Protein AF-A0A8F2AYY7-F1 (afdb_monomer)

Radius of gyration: 16.41 Å; Cα contacts (8 Å, |Δi|>4): 230; chains: 1; bounding box: 41×32×44 Å

Mean predicted aligned error: 7.62 Å

Nearest PDB structures (foldseek):
  8jgr-assembly1_A  TM=2.189E-01  e=5.323E+00  Deinococcus radiodurans R1 = ATCC 13939 = DSM 20539

Sequence (179 aa):
MVDSDFRFFPTIRDDAFGYILHPIDLAMNKVMAAAGRKEPRDVVDLITINDRILPIGAVILAAVEKSTGFTPEGLIHEILRVASYTESDFRRLASVPPVDAKEIMARLRQVLDEAYAFVVRIPTDKIGLLFIKDGTVVQPDPDHFEDYQTHAGQRRGQWPSSPEIAAAMLEKYTSHKPH

Solvent-accessible surface area (backbone atoms only — not comparable to full-atom values): 10363 Å² total; per-residue (Å²): 133,82,85,66,57,64,24,47,48,42,69,40,79,36,97,90,71,55,64,41,71,33,70,67,56,46,48,28,53,46,54,53,43,30,45,73,46,81,53,67,65,40,59,56,48,51,52,51,31,35,77,73,69,47,43,52,30,42,41,41,32,28,38,34,63,80,36,100,84,44,52,52,65,52,44,51,52,37,27,59,69,40,65,75,80,52,62,76,56,35,67,71,51,96,48,88,73,71,62,54,48,69,60,53,55,52,50,49,50,52,52,50,51,54,18,45,67,49,52,81,60,54,57,78,94,56,60,26,35,43,32,29,49,95,70,38,74,48,65,74,56,79,92,50,62,88,73,40,50,77,45,66,62,34,80,57,22,54,75,97,64,67,76,69,41,54,53,58,56,49,49,63,66,61,75,63,65,80,129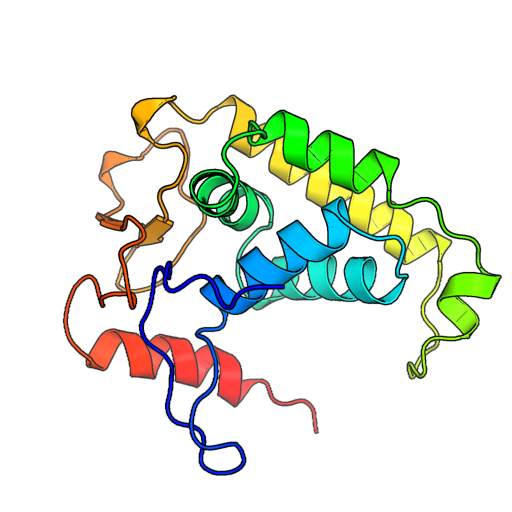

Structure (mmCIF, N/CA/C/O backbone):
data_AF-A0A8F2AYY7-F1
#
_entry.id   AF-A0A8F2AYY7-F1
#
loop_
_atom_site.group_PDB
_atom_site.id
_atom_site.type_symbol
_atom_site.label_atom_id
_atom_site.label_alt_id
_atom_site.label_comp_id
_atom_site.label_asym_id
_atom_site.label_entity_id
_atom_site.label_seq_id
_atom_site.pdbx_PDB_ins_code
_atom_site.Cartn_x
_atom_site.Cartn_y
_atom_site.Cartn_z
_atom_site.occupancy
_atom_site.B_iso_or_equiv
_atom_site.auth_seq_id
_atom_site.auth_comp_id
_atom_site.auth_asym_id
_atom_site.auth_atom_id
_atom_site.pdbx_PDB_model_num
ATOM 1 N N . MET A 1 1 ? -6.922 18.483 -5.194 1.00 40.31 1 MET A N 1
ATOM 2 C CA . MET A 1 1 ? -5.996 17.400 -5.580 1.00 40.31 1 MET A CA 1
ATOM 3 C C . MET A 1 1 ? -6.076 17.308 -7.092 1.00 40.31 1 MET A C 1
ATOM 5 O O . MET A 1 1 ? -7.160 17.051 -7.594 1.00 40.31 1 MET A O 1
ATOM 9 N N . VAL A 1 2 ? -5.017 17.692 -7.804 1.00 33.09 2 VAL A N 1
ATOM 10 C CA . VAL A 1 2 ? -4.971 17.605 -9.273 1.00 33.09 2 VAL A CA 1
ATOM 11 C C . VAL A 1 2 ? -4.998 16.118 -9.635 1.00 33.09 2 VAL A C 1
ATOM 13 O O . VAL A 1 2 ? -4.230 15.360 -9.040 1.00 33.09 2 VAL A O 1
ATOM 16 N N . ASP A 1 3 ? -5.901 15.695 -10.528 1.00 47.12 3 ASP A N 1
ATOM 17 C CA . ASP A 1 3 ? -5.858 14.346 -11.110 1.00 47.12 3 ASP A CA 1
ATOM 18 C C . ASP A 1 3 ? -4.511 14.228 -11.821 1.00 47.12 3 ASP A C 1
ATOM 20 O O . ASP A 1 3 ? -4.253 14.893 -12.824 1.00 47.12 3 ASP A O 1
ATOM 24 N N . SER A 1 4 ? -3.584 13.503 -11.201 1.00 56.47 4 SER A N 1
ATOM 25 C CA . SER A 1 4 ? -2.289 13.259 -11.808 1.00 56.47 4 SER A CA 1
ATOM 26 C C . SER A 1 4 ? -2.533 12.308 -12.971 1.00 56.47 4 SER A C 1
ATOM 28 O O . SER A 1 4 ? -2.902 11.155 -12.755 1.00 56.47 4 SER A O 1
ATOM 30 N N . ASP A 1 5 ? -2.296 12.788 -14.193 1.00 63.44 5 ASP A N 1
ATOM 31 C CA . ASP A 1 5 ? -2.343 11.999 -15.431 1.00 63.44 5 ASP A CA 1
ATOM 32 C C . ASP A 1 5 ? -1.367 10.802 -15.418 1.00 63.44 5 ASP A C 1
ATOM 34 O O . ASP A 1 5 ? -1.323 10.041 -16.379 1.00 63.44 5 ASP A O 1
ATOM 38 N N . PHE A 1 6 ? -0.557 10.623 -14.371 1.00 65.44 6 PHE A N 1
ATOM 39 C CA . PHE A 1 6 ? 0.362 9.502 -14.196 1.00 65.44 6 PHE A CA 1
ATOM 40 C C . PHE A 1 6 ? -0.352 8.239 -13.692 1.00 65.44 6 PHE A C 1
ATOM 42 O O . PHE A 1 6 ? -0.963 8.259 -12.616 1.00 65.44 6 PHE A O 1
ATOM 49 N N . ARG A 1 7 ? -0.268 7.145 -14.462 1.00 78.75 7 ARG A N 1
ATOM 50 C CA . ARG A 1 7 ? -0.900 5.847 -14.165 1.00 78.75 7 ARG A CA 1
ATOM 51 C C . ARG A 1 7 ? -0.020 4.704 -14.667 1.00 78.75 7 ARG A C 1
ATOM 53 O O . ARG A 1 7 ? 0.710 4.873 -15.642 1.00 78.75 7 ARG A O 1
ATOM 60 N N . PHE A 1 8 ? -0.123 3.534 -14.052 1.00 77.19 8 PHE A N 1
ATOM 61 C CA . PHE A 1 8 ? 0.474 2.317 -14.603 1.00 77.19 8 PHE A CA 1
ATOM 62 C C . PHE A 1 8 ? -0.437 1.714 -15.665 1.00 77.19 8 PHE A C 1
ATOM 64 O O . PHE A 1 8 ? 0.043 1.332 -16.728 1.00 77.19 8 PHE A O 1
ATOM 71 N N . PHE A 1 9 ? -1.752 1.718 -15.444 1.00 80.94 9 PHE A N 1
ATOM 72 C CA . PHE A 1 9 ? -2.719 1.159 -16.383 1.00 80.94 9 PHE A CA 1
ATOM 73 C C . PHE A 1 9 ? -3.733 2.218 -16.845 1.00 80.94 9 PHE A C 1
ATOM 75 O O . PHE A 1 9 ? -4.009 3.188 -16.130 1.00 80.94 9 PHE A O 1
ATOM 82 N N . PRO A 1 10 ? -4.303 2.074 -18.054 1.00 78.19 10 PRO A N 1
ATOM 83 C CA . PRO A 1 10 ? -5.409 2.924 -18.478 1.00 78.19 10 PRO A CA 1
ATOM 84 C C . PRO A 1 10 ? -6.658 2.666 -17.620 1.00 78.19 10 PRO A C 1
ATOM 86 O O . PRO A 1 10 ? -6.791 1.638 -16.955 1.00 78.19 10 PRO A O 1
ATOM 89 N N . THR A 1 11 ? -7.608 3.602 -17.646 1.00 77.44 11 THR A N 1
ATOM 90 C CA . THR A 1 11 ? -8.899 3.425 -16.964 1.00 77.44 11 THR A CA 1
ATOM 91 C C . THR A 1 11 ? -9.702 2.287 -17.570 1.00 77.44 11 THR A C 1
ATOM 93 O O . THR A 1 11 ? -9.731 2.107 -18.788 1.00 77.44 11 THR A O 1
ATOM 96 N N . ILE A 1 12 ? -10.413 1.570 -16.713 1.00 78.12 12 ILE A N 1
ATOM 97 C CA . ILE A 1 12 ? -11.252 0.437 -17.074 1.00 78.12 12 ILE A CA 1
ATOM 98 C C . ILE A 1 12 ? -12.675 0.939 -17.283 1.00 78.12 12 ILE A C 1
ATOM 100 O O . ILE A 1 12 ? -13.151 1.774 -16.518 1.00 78.12 12 ILE A O 1
ATOM 104 N N . ARG A 1 13 ? -13.356 0.450 -18.319 1.00 73.38 13 ARG A N 1
ATOM 105 C CA . ARG A 1 13 ? -14.770 0.765 -18.528 1.00 73.38 13 ARG A CA 1
ATOM 106 C C . ARG A 1 13 ? -15.621 0.030 -17.491 1.00 73.38 13 ARG A C 1
ATOM 108 O O . ARG A 1 13 ? -15.427 -1.162 -17.282 1.00 73.38 13 ARG A O 1
ATOM 115 N N . ASP A 1 14 ? -16.557 0.739 -16.883 1.00 76.75 14 ASP A N 1
ATOM 116 C CA . ASP A 1 14 ? -17.524 0.206 -15.928 1.00 76.75 14 ASP A CA 1
ATOM 117 C C . ASP A 1 14 ? -18.937 0.590 -16.374 1.00 76.75 14 ASP A C 1
ATOM 119 O O . ASP A 1 14 ? -19.190 1.736 -16.750 1.00 76.75 14 ASP A O 1
ATOM 123 N N . ASP A 1 15 ? -19.861 -0.366 -16.352 1.00 69.31 15 ASP A N 1
ATOM 124 C CA . ASP A 1 15 ? -21.208 -0.163 -16.890 1.00 69.31 15 ASP A CA 1
ATOM 125 C C . ASP A 1 15 ? -22.064 0.786 -16.035 1.00 69.31 15 ASP A C 1
ATOM 127 O O . ASP A 1 15 ? -22.997 1.401 -16.552 1.00 69.31 15 ASP A O 1
ATOM 131 N N . ALA A 1 16 ? -21.746 0.947 -14.746 1.00 72.38 16 ALA A N 1
ATOM 132 C CA . ALA A 1 16 ? -22.470 1.825 -13.830 1.00 72.38 16 ALA A CA 1
ATOM 133 C C . ALA A 1 16 ? -21.822 3.214 -13.705 1.00 72.38 16 ALA A C 1
ATOM 135 O O . ALA A 1 16 ? -22.525 4.217 -13.570 1.00 72.38 16 ALA A O 1
ATOM 136 N N . PHE A 1 17 ? -20.492 3.285 -13.758 1.00 67.50 17 PHE A N 1
ATOM 137 C CA . PHE A 1 17 ? -19.716 4.499 -13.478 1.00 67.50 17 PHE A CA 1
ATOM 138 C C . PHE A 1 17 ? -18.957 5.050 -14.696 1.00 67.50 17 PHE A C 1
ATOM 140 O O . PHE A 1 17 ? -18.258 6.060 -14.592 1.00 67.50 17 PHE A O 1
ATOM 147 N N . GLY A 1 18 ? -19.093 4.426 -15.867 1.00 80.25 18 GLY A N 1
ATOM 148 C CA . GLY A 1 18 ? -18.440 4.839 -17.106 1.00 80.25 18 GLY A CA 1
ATOM 149 C C . GLY A 1 18 ? -16.989 4.373 -17.174 1.00 80.25 18 GLY A C 1
ATOM 150 O O . GLY A 1 18 ? -16.692 3.402 -17.863 1.00 80.25 18 GLY A O 1
ATOM 151 N N . TYR A 1 19 ? -16.079 5.052 -16.474 1.00 76.69 19 TYR A N 1
ATOM 152 C CA . TYR A 1 19 ? -14.664 4.673 -16.403 1.00 76.69 19 TYR A CA 1
ATOM 153 C C . TYR A 1 19 ? -14.142 4.760 -14.970 1.00 76.69 19 TYR A C 1
ATOM 155 O O . TYR A 1 19 ? -14.275 5.792 -14.314 1.00 76.69 19 TYR A O 1
ATOM 163 N N . ILE A 1 20 ? -13.495 3.692 -14.508 1.00 80.62 20 ILE A N 1
ATOM 164 C CA . ILE A 1 20 ? -12.870 3.589 -13.189 1.00 80.62 20 ILE A CA 1
ATOM 165 C C . ILE A 1 20 ? -11.353 3.430 -13.314 1.00 80.62 20 ILE A C 1
ATOM 167 O O . ILE A 1 20 ? -10.827 3.017 -14.349 1.00 80.62 20 ILE A O 1
ATOM 171 N N . LEU A 1 21 ? -10.624 3.768 -12.252 1.00 82.00 21 LEU A N 1
ATOM 172 C CA . LEU A 1 21 ? -9.190 3.492 -12.179 1.00 82.00 21 LEU A CA 1
ATOM 173 C C . LEU A 1 21 ? -8.937 1.988 -12.092 1.00 82.00 21 LEU A C 1
ATOM 175 O O . LEU A 1 21 ? -9.709 1.255 -11.474 1.00 82.00 21 LEU A O 1
ATOM 179 N N . HIS A 1 22 ? -7.819 1.547 -12.666 1.00 85.88 22 HIS A N 1
ATOM 180 C CA . HIS A 1 22 ? -7.357 0.180 -12.476 1.00 85.88 22 HIS A CA 1
ATOM 181 C C . HIS A 1 22 ? -7.127 -0.100 -10.976 1.00 85.88 22 HIS A C 1
ATOM 183 O O . HIS A 1 22 ? -6.630 0.788 -10.275 1.00 85.88 22 HIS A O 1
ATOM 189 N N . PRO A 1 23 ? -7.447 -1.303 -10.455 1.00 87.81 23 PRO A N 1
ATOM 190 C CA . PRO A 1 23 ? -7.323 -1.614 -9.027 1.00 87.81 23 PRO A CA 1
ATOM 191 C C . PRO A 1 23 ? -5.940 -1.323 -8.436 1.00 87.81 23 PRO A C 1
ATOM 193 O O . PRO A 1 23 ? -5.842 -0.846 -7.310 1.00 87.81 23 PRO A O 1
ATOM 196 N N . ILE A 1 24 ? -4.875 -1.543 -9.212 1.00 89.50 24 ILE A N 1
ATOM 197 C CA . ILE A 1 24 ? -3.495 -1.236 -8.803 1.00 89.50 24 ILE A CA 1
ATOM 198 C C . ILE A 1 24 ? -3.278 0.279 -8.662 1.00 89.50 24 ILE A C 1
ATOM 200 O O . ILE A 1 24 ? -2.768 0.735 -7.641 1.00 89.50 24 ILE A O 1
ATOM 204 N N . ASP A 1 25 ? -3.735 1.083 -9.627 1.00 88.44 25 ASP A N 1
ATOM 205 C CA . ASP A 1 25 ? -3.675 2.550 -9.545 1.00 88.44 25 ASP A CA 1
ATOM 206 C C . ASP A 1 25 ? -4.531 3.100 -8.393 1.00 88.44 25 ASP A C 1
ATOM 208 O O . ASP A 1 25 ? -4.138 4.047 -7.703 1.00 88.44 25 ASP A O 1
ATOM 212 N N . LEU A 1 26 ? -5.682 2.474 -8.129 1.00 90.25 26 LEU A N 1
ATOM 213 C CA . LEU A 1 26 ? -6.502 2.783 -6.961 1.00 90.25 26 LEU A CA 1
ATOM 214 C C . LEU A 1 26 ? -5.766 2.443 -5.656 1.00 90.25 26 LEU A C 1
ATOM 216 O O . LEU A 1 26 ? -5.764 3.267 -4.742 1.00 90.25 26 LEU A O 1
ATOM 220 N N . ALA A 1 27 ? -5.114 1.282 -5.576 1.00 94.00 27 ALA A N 1
ATOM 221 C CA . ALA A 1 27 ? -4.335 0.865 -4.413 1.00 94.00 27 ALA A CA 1
ATOM 222 C C . ALA A 1 27 ? -3.197 1.850 -4.105 1.00 94.00 27 ALA A C 1
ATOM 224 O O . ALA A 1 27 ? -3.039 2.267 -2.957 1.00 94.00 27 ALA A O 1
ATOM 225 N N . MET A 1 28 ? -2.478 2.319 -5.127 1.00 92.06 28 MET A N 1
ATOM 226 C CA . MET A 1 28 ? -1.452 3.356 -4.964 1.00 92.06 28 MET A CA 1
ATOM 227 C C . MET A 1 28 ? -2.039 4.667 -4.425 1.00 92.06 28 MET A C 1
ATOM 229 O O . MET A 1 28 ? -1.491 5.260 -3.497 1.00 92.06 28 MET A O 1
ATOM 233 N N . ASN A 1 29 ? -3.195 5.108 -4.935 1.00 91.50 29 ASN A N 1
ATOM 234 C CA . ASN A 1 29 ? -3.872 6.292 -4.397 1.00 91.50 29 ASN A CA 1
ATOM 235 C C . ASN A 1 29 ? -4.281 6.115 -2.924 1.00 91.50 29 ASN A C 1
ATOM 237 O O . ASN A 1 29 ? -4.232 7.080 -2.161 1.00 91.50 29 ASN A O 1
ATOM 241 N N . LYS A 1 30 ? -4.673 4.904 -2.513 1.00 94.44 30 LYS A N 1
ATOM 242 C CA . LYS A 1 30 ? -5.031 4.589 -1.122 1.00 94.44 30 LYS A CA 1
ATOM 243 C C . LYS A 1 30 ? -3.819 4.580 -0.195 1.00 94.44 30 LYS A C 1
ATOM 245 O O . LYS A 1 30 ? -3.905 5.159 0.882 1.00 94.44 30 LYS A O 1
ATOM 250 N N . VAL A 1 31 ? -2.686 4.034 -0.638 1.00 95.31 31 VAL A N 1
ATOM 251 C CA . VAL A 1 31 ? -1.400 4.138 0.077 1.00 95.31 31 VAL A CA 1
ATOM 252 C C . VAL A 1 31 ? -1.019 5.603 0.300 1.00 95.31 31 VAL A C 1
ATOM 254 O O . VAL A 1 31 ? -0.733 6.005 1.427 1.00 95.31 31 VAL A O 1
ATOM 257 N N . MET A 1 32 ? -1.109 6.435 -0.741 1.00 93.06 32 MET A N 1
ATOM 258 C CA . MET A 1 32 ? -0.810 7.866 -0.618 1.00 93.06 32 MET A CA 1
ATOM 259 C C . MET A 1 32 ? -1.806 8.608 0.283 1.00 93.06 32 MET A C 1
ATOM 261 O O . MET A 1 32 ? -1.420 9.530 0.999 1.00 93.06 32 MET A O 1
ATOM 265 N N . ALA A 1 33 ? -3.083 8.217 0.278 1.00 94.06 33 ALA A N 1
ATOM 266 C CA . ALA A 1 33 ? -4.072 8.772 1.195 1.00 94.06 33 ALA A CA 1
ATOM 267 C C . ALA A 1 33 ? -3.749 8.409 2.653 1.00 94.06 33 ALA A C 1
ATOM 269 O O . ALA A 1 33 ? -3.726 9.303 3.495 1.00 94.06 33 ALA A O 1
ATOM 270 N N . ALA A 1 34 ? -3.417 7.147 2.934 1.00 95.62 34 ALA A N 1
ATOM 271 C CA . ALA A 1 34 ? -3.072 6.686 4.279 1.00 95.62 34 ALA A CA 1
ATOM 272 C C . ALA A 1 34 ? -1.847 7.410 4.868 1.00 95.62 34 ALA A C 1
ATOM 274 O O . ALA A 1 34 ? -1.792 7.645 6.073 1.00 95.62 34 ALA A O 1
ATOM 275 N N . ALA A 1 35 ? -0.888 7.803 4.025 1.00 94.56 35 ALA A N 1
ATOM 276 C CA . ALA A 1 35 ? 0.255 8.621 4.430 1.00 94.56 35 ALA A CA 1
ATOM 277 C C . ALA A 1 35 ? -0.083 10.118 4.572 1.00 94.56 35 ALA A C 1
ATOM 279 O O . ALA A 1 35 ? 0.577 10.842 5.306 1.00 94.56 35 ALA A O 1
ATOM 280 N N . GLY A 1 36 ? -1.093 10.613 3.852 1.00 92.00 36 GLY A N 1
ATOM 281 C CA . GLY A 1 36 ? -1.402 12.043 3.768 1.00 92.00 36 GLY A CA 1
ATOM 282 C C . GLY A 1 36 ? -2.497 12.535 4.716 1.00 92.00 36 GLY A C 1
ATOM 283 O O . GLY A 1 36 ? -2.650 13.746 4.891 1.00 92.00 36 GLY A O 1
ATOM 284 N N . ARG A 1 37 ? -3.299 11.639 5.303 1.00 93.75 37 ARG A N 1
ATOM 285 C CA . ARG A 1 37 ? -4.416 12.021 6.178 1.00 93.75 37 ARG A CA 1
ATOM 286 C C . ARG A 1 37 ? -4.737 10.969 7.231 1.00 93.75 37 ARG A C 1
ATOM 288 O O . ARG A 1 37 ? -4.484 9.784 7.068 1.00 93.75 37 ARG A O 1
ATOM 295 N N . LYS A 1 38 ? -5.391 11.432 8.293 1.00 93.94 38 LYS A N 1
ATOM 296 C CA . LYS A 1 38 ? -5.851 10.608 9.406 1.00 93.94 38 LYS A CA 1
ATOM 297 C C . LYS A 1 38 ? -7.326 10.245 9.234 1.00 93.94 38 LYS A C 1
ATOM 299 O O . LYS A 1 38 ? -8.205 11.013 9.614 1.00 93.94 38 LYS A O 1
ATOM 304 N N . GLU A 1 39 ? -7.583 9.080 8.661 1.00 95.19 39 GLU A N 1
ATOM 305 C CA . GLU A 1 39 ? -8.913 8.554 8.373 1.00 95.19 39 GLU A CA 1
ATOM 306 C C . GLU A 1 39 ? -8.948 7.025 8.627 1.00 95.19 39 GLU A C 1
ATOM 308 O O . GLU A 1 39 ? -8.270 6.281 7.917 1.00 95.19 39 GLU A O 1
ATOM 313 N N . PRO A 1 40 ? -9.728 6.519 9.609 1.00 94.12 40 PRO A N 1
ATOM 314 C CA . PRO 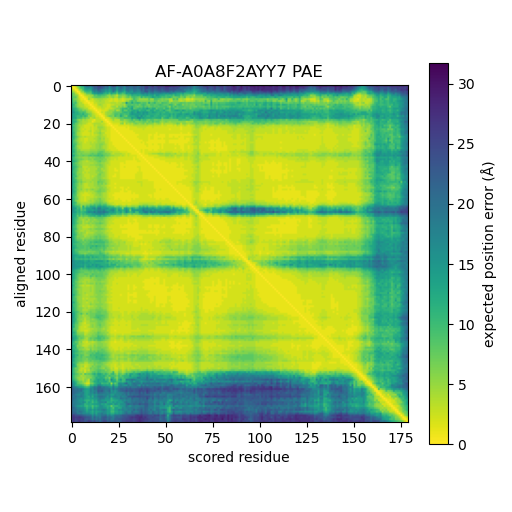A 1 40 ? -9.724 5.100 9.993 1.00 94.12 40 PRO A CA 1
ATOM 315 C C . PRO A 1 40 ? -10.009 4.115 8.855 1.00 94.12 40 PRO A C 1
ATOM 317 O O . PRO A 1 40 ? -9.444 3.021 8.840 1.00 94.12 40 PRO A O 1
ATOM 320 N N . ARG A 1 41 ? -10.844 4.490 7.872 1.00 95.00 41 ARG A N 1
ATOM 321 C CA . ARG A 1 41 ? -11.108 3.623 6.705 1.00 95.00 41 ARG A CA 1
ATOM 322 C C . ARG A 1 41 ? -9.862 3.359 5.864 1.00 95.00 41 ARG A C 1
ATOM 324 O O . ARG A 1 41 ? -9.804 2.323 5.219 1.00 95.00 41 ARG A O 1
ATOM 331 N N . ASP A 1 42 ? -8.867 4.248 5.885 1.00 96.00 42 ASP A N 1
ATOM 332 C CA . ASP A 1 42 ? -7.655 4.044 5.096 1.00 96.00 42 ASP A CA 1
ATOM 333 C C . ASP A 1 42 ? -6.866 2.836 5.648 1.00 96.00 42 ASP A C 1
ATOM 335 O O . ASP A 1 42 ? -6.265 2.105 4.873 1.00 96.00 42 ASP A O 1
ATOM 339 N N . VAL A 1 43 ? -6.957 2.525 6.952 1.00 96.75 43 VAL A N 1
ATOM 340 C CA . VAL A 1 43 ? -6.379 1.292 7.534 1.00 96.75 43 VAL A CA 1
ATOM 341 C C . VAL A 1 43 ? -7.073 0.038 6.996 1.00 96.75 43 VAL A C 1
ATOM 343 O O . VAL A 1 43 ? -6.409 -0.925 6.612 1.00 96.75 43 VAL A O 1
ATOM 346 N N . VAL A 1 44 ? -8.408 0.060 6.943 1.00 95.00 44 VAL A N 1
ATOM 347 C CA . VAL A 1 44 ? -9.220 -1.034 6.384 1.00 95.00 44 VAL A CA 1
ATOM 348 C C . VAL A 1 44 ? -8.896 -1.235 4.904 1.00 95.00 44 VAL A C 1
ATOM 350 O O . VAL A 1 44 ? -8.721 -2.370 4.454 1.00 95.00 44 VAL A O 1
ATOM 353 N N . ASP A 1 45 ? -8.769 -0.136 4.159 1.00 95.81 45 ASP A N 1
ATOM 354 C CA . ASP A 1 45 ? -8.419 -0.153 2.744 1.00 95.81 45 ASP A CA 1
ATOM 355 C C . ASP A 1 45 ? -7.033 -0.781 2.527 1.00 95.81 45 ASP A C 1
ATOM 357 O O . ASP A 1 45 ? -6.902 -1.644 1.664 1.00 95.81 45 ASP A O 1
ATOM 361 N N . LEU A 1 46 ? -6.016 -0.419 3.324 1.00 97.62 46 LEU A N 1
ATOM 362 C CA . LEU A 1 46 ? -4.667 -0.995 3.206 1.00 97.62 46 LEU A CA 1
ATOM 363 C C . LEU A 1 46 ? -4.649 -2.510 3.434 1.00 97.62 46 LEU A C 1
ATOM 365 O O . LEU A 1 46 ? -4.020 -3.236 2.667 1.00 97.62 46 LEU A O 1
ATOM 369 N N . ILE A 1 47 ? -5.357 -3.001 4.453 1.00 97.12 47 ILE A N 1
ATOM 370 C CA . ILE A 1 47 ? -5.440 -4.445 4.722 1.00 97.12 47 ILE A CA 1
ATOM 371 C C . ILE A 1 47 ? -6.195 -5.154 3.595 1.00 97.12 47 ILE A C 1
ATOM 373 O O . ILE A 1 47 ? -5.749 -6.184 3.099 1.00 97.12 47 ILE A O 1
ATOM 377 N N . THR A 1 48 ? -7.291 -4.562 3.117 1.00 95.44 48 THR A N 1
ATOM 378 C CA . THR A 1 48 ? -8.061 -5.115 1.994 1.00 95.44 48 THR A CA 1
ATOM 379 C C . THR A 1 48 ? -7.221 -5.188 0.718 1.00 95.44 48 THR A C 1
ATOM 381 O O . THR A 1 48 ? -7.278 -6.185 -0.001 1.00 95.44 48 THR A O 1
ATOM 384 N N . ILE A 1 49 ? -6.423 -4.154 0.439 1.00 96.69 49 ILE A N 1
ATOM 385 C CA . ILE A 1 49 ? -5.480 -4.128 -0.683 1.00 96.69 49 ILE A CA 1
ATOM 386 C C . ILE A 1 49 ? -4.452 -5.246 -0.532 1.00 96.69 49 ILE A C 1
ATOM 388 O O . ILE A 1 49 ? -4.268 -6.006 -1.481 1.00 96.69 49 ILE A O 1
ATOM 392 N N . ASN A 1 50 ? -3.834 -5.371 0.646 1.00 97.44 50 ASN A N 1
ATOM 393 C CA . ASN A 1 50 ? -2.832 -6.398 0.916 1.00 97.44 50 ASN A CA 1
ATOM 394 C C . ASN A 1 50 ? -3.370 -7.806 0.652 1.00 97.44 50 ASN A C 1
ATOM 396 O O . ASN A 1 50 ? -2.726 -8.611 -0.015 1.00 97.44 50 ASN A O 1
ATOM 400 N N . ASP A 1 51 ? -4.561 -8.086 1.178 1.00 94.50 51 ASP A N 1
ATOM 401 C CA . ASP A 1 51 ? -5.112 -9.434 1.196 1.00 94.50 51 ASP A CA 1
ATOM 402 C C . ASP A 1 51 ? -5.776 -9.819 -0.138 1.00 94.50 51 ASP A C 1
ATOM 404 O O . ASP A 1 51 ? -5.943 -11.006 -0.417 1.00 94.50 51 ASP A O 1
ATOM 408 N N . ARG A 1 52 ? -6.192 -8.843 -0.963 1.00 91.38 52 ARG A N 1
ATOM 409 C CA . ARG A 1 52 ? -7.018 -9.111 -2.159 1.00 91.38 52 ARG A CA 1
ATOM 410 C C . ARG A 1 52 ? -6.486 -8.554 -3.468 1.00 91.38 52 ARG A C 1
ATOM 412 O O . ARG A 1 52 ? -6.911 -9.025 -4.518 1.00 91.38 52 ARG A O 1
ATOM 419 N N . ILE A 1 53 ? -5.639 -7.528 -3.434 1.00 91.81 53 ILE A N 1
ATOM 420 C CA . ILE A 1 53 ? -5.208 -6.808 -4.638 1.00 91.81 53 ILE A CA 1
ATOM 421 C C . ILE A 1 53 ? -3.743 -7.063 -4.929 1.00 91.81 53 ILE A C 1
ATOM 423 O O . ILE A 1 53 ? -3.432 -7.658 -5.957 1.00 91.81 53 ILE A O 1
ATOM 427 N N . LEU A 1 54 ? -2.865 -6.588 -4.054 1.00 95.56 54 LEU A N 1
ATOM 428 C CA . LEU A 1 54 ? -1.424 -6.714 -4.189 1.00 95.56 54 LEU A CA 1
ATOM 429 C C . LEU A 1 54 ? -0.803 -6.497 -2.802 1.00 95.56 54 LEU A C 1
ATOM 431 O O . LEU A 1 54 ? -1.231 -5.565 -2.112 1.00 95.56 54 LEU A O 1
ATOM 435 N N . PRO A 1 55 ? 0.207 -7.291 -2.398 1.00 97.69 55 PRO A N 1
ATOM 436 C CA . PRO A 1 55 ? 0.922 -7.049 -1.153 1.00 97.69 55 PRO A CA 1
ATOM 437 C C . PRO A 1 55 ? 1.397 -5.597 -1.044 1.00 97.69 55 PRO A C 1
ATOM 439 O O . PRO A 1 55 ? 1.903 -5.017 -2.012 1.00 97.69 55 PRO A O 1
ATOM 442 N N . ILE A 1 56 ? 1.231 -5.003 0.140 1.00 97.62 56 ILE A N 1
ATOM 443 C CA . ILE A 1 56 ? 1.445 -3.560 0.336 1.00 97.62 56 ILE A CA 1
ATOM 444 C C . ILE A 1 56 ? 2.881 -3.133 0.023 1.00 97.62 56 ILE A C 1
ATOM 446 O O . ILE A 1 56 ? 3.076 -2.025 -0.473 1.00 97.62 56 ILE A O 1
ATOM 450 N N . GLY A 1 57 ? 3.868 -4.014 0.209 1.00 97.31 57 GLY A N 1
ATOM 451 C CA . GLY A 1 57 ? 5.256 -3.761 -0.186 1.00 97.31 57 GLY A CA 1
ATOM 452 C C . GLY A 1 57 ? 5.399 -3.404 -1.668 1.00 97.31 57 GLY A C 1
ATOM 453 O O . GLY A 1 57 ? 6.005 -2.386 -1.997 1.00 97.31 57 GLY A O 1
ATOM 454 N N . ALA A 1 58 ? 4.777 -4.173 -2.564 1.00 97.19 58 ALA A N 1
ATOM 455 C CA . ALA A 1 58 ? 4.810 -3.899 -4.001 1.00 97.19 58 ALA A CA 1
ATOM 456 C C . ALA A 1 58 ? 4.010 -2.644 -4.391 1.00 97.19 58 ALA A C 1
ATOM 458 O O . ALA A 1 58 ? 4.434 -1.891 -5.267 1.00 97.19 58 ALA A O 1
ATOM 459 N N . VAL A 1 59 ? 2.887 -2.370 -3.716 1.00 96.69 59 VAL A N 1
ATOM 460 C CA . VAL A 1 59 ? 2.119 -1.131 -3.945 1.00 96.69 59 VAL A CA 1
ATOM 461 C C . VAL A 1 59 ? 2.934 0.096 -3.531 1.00 96.69 59 VAL A C 1
ATOM 463 O O . VAL A 1 59 ? 2.987 1.072 -4.275 1.00 96.69 59 VAL A O 1
ATOM 466 N N . ILE A 1 60 ? 3.583 0.052 -2.364 1.00 96.31 60 ILE A N 1
ATOM 467 C CA . ILE A 1 60 ? 4.448 1.123 -1.850 1.00 96.31 60 ILE A CA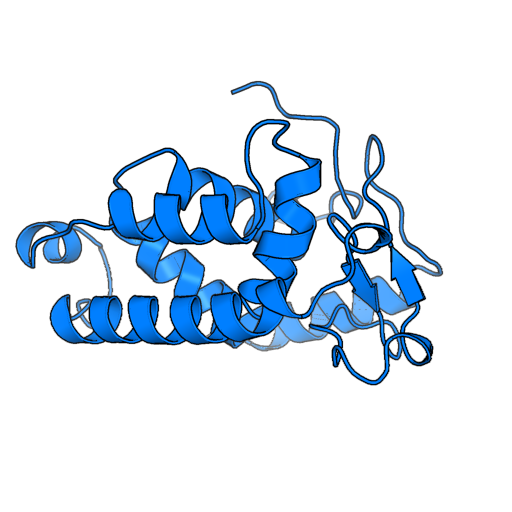 1
ATOM 468 C C . ILE A 1 60 ? 5.645 1.342 -2.77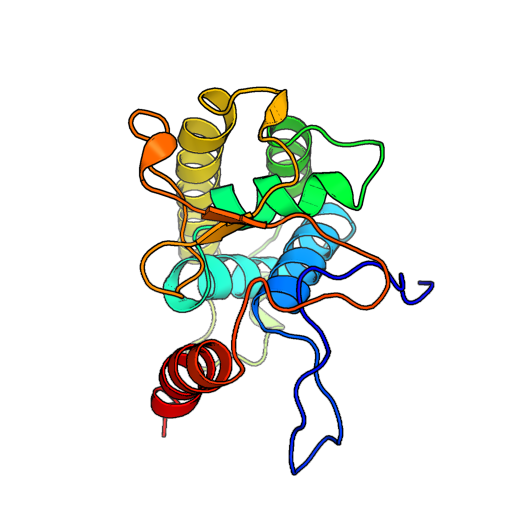6 1.00 96.31 60 ILE A C 1
ATOM 470 O O . ILE A 1 60 ? 5.949 2.488 -3.107 1.00 96.31 60 ILE A O 1
ATOM 474 N N . LEU A 1 61 ? 6.280 0.258 -3.233 1.00 95.56 61 LEU A N 1
ATOM 475 C CA . LEU A 1 61 ? 7.411 0.318 -4.156 1.00 95.56 61 LEU A CA 1
ATOM 476 C C . LEU A 1 61 ? 7.059 1.059 -5.453 1.00 95.56 61 LEU A C 1
ATOM 478 O O . LEU A 1 61 ? 7.860 1.864 -5.920 1.00 95.56 61 LEU A O 1
ATOM 482 N N . ALA A 1 62 ? 5.869 0.825 -6.009 1.00 93.44 62 ALA A N 1
ATOM 483 C CA . ALA A 1 62 ? 5.392 1.527 -7.199 1.00 93.44 62 ALA A CA 1
ATOM 484 C C . ALA A 1 62 ? 4.924 2.963 -6.891 1.00 93.44 62 ALA A C 1
ATOM 486 O O . ALA A 1 62 ? 5.187 3.892 -7.653 1.00 93.44 62 ALA A O 1
ATOM 487 N N . ALA A 1 63 ? 4.261 3.181 -5.750 1.00 90.69 63 ALA A N 1
ATOM 488 C CA . ALA A 1 63 ? 3.658 4.469 -5.400 1.00 90.69 63 ALA A CA 1
ATOM 489 C C . ALA A 1 63 ? 4.679 5.606 -5.232 1.00 90.69 63 ALA A C 1
ATOM 491 O O . ALA A 1 63 ? 4.348 6.765 -5.500 1.00 90.69 63 ALA A O 1
ATOM 492 N N . VAL A 1 64 ? 5.912 5.305 -4.812 1.00 88.38 64 VAL A N 1
ATOM 493 C CA . VAL A 1 64 ? 6.948 6.332 -4.608 1.00 88.38 64 VAL A CA 1
ATOM 494 C C . VAL A 1 64 ? 7.406 7.005 -5.903 1.00 88.38 64 VAL A C 1
ATOM 496 O O . VAL A 1 64 ? 7.837 8.153 -5.850 1.00 88.38 64 VAL A O 1
ATOM 499 N N . GLU A 1 65 ? 7.208 6.385 -7.073 1.00 79.75 65 GLU A N 1
ATOM 500 C CA . GLU A 1 65 ? 7.454 7.041 -8.370 1.00 79.75 65 GLU A CA 1
ATOM 501 C C . GLU A 1 65 ? 6.594 8.309 -8.533 1.00 79.75 65 GLU A C 1
ATOM 503 O O . GLU A 1 65 ? 7.025 9.323 -9.082 1.00 79.75 65 GLU A O 1
ATOM 508 N N . LYS A 1 66 ? 5.375 8.283 -7.977 1.00 67.62 66 LYS A N 1
ATOM 509 C CA . LYS A 1 66 ? 4.395 9.376 -8.039 1.00 67.62 66 LYS A CA 1
ATOM 510 C C . LYS A 1 66 ? 4.669 10.494 -7.026 1.00 67.62 66 LYS A C 1
ATOM 512 O O . LYS A 1 66 ? 4.070 11.566 -7.130 1.00 67.62 66 LYS A O 1
ATOM 517 N N . SER A 1 67 ? 5.534 10.264 -6.037 1.00 62.81 67 SER A N 1
ATOM 518 C CA . SER A 1 67 ? 5.760 11.181 -4.921 1.00 62.81 67 SER A CA 1
ATOM 519 C C . SER A 1 67 ? 7.245 11.478 -4.757 1.00 62.81 67 SER A C 1
ATOM 521 O O . SER A 1 67 ? 7.953 10.756 -4.061 1.00 62.81 67 SER A O 1
ATOM 523 N N . THR A 1 68 ? 7.697 12.601 -5.324 1.00 59.06 68 THR A N 1
ATOM 524 C CA . THR A 1 68 ? 9.096 13.080 -5.336 1.00 59.06 68 THR A CA 1
ATOM 525 C C . THR A 1 68 ? 9.668 13.465 -3.955 1.00 59.06 68 THR A C 1
ATOM 527 O O . THR A 1 68 ? 10.506 14.356 -3.860 1.00 59.06 68 THR A O 1
ATOM 530 N N . GLY A 1 69 ? 9.214 12.841 -2.867 1.00 75.50 69 GLY A N 1
ATOM 531 C CA . GLY A 1 69 ? 9.638 13.126 -1.495 1.00 75.50 69 GLY A CA 1
ATOM 532 C C . GLY A 1 69 ? 9.660 11.921 -0.552 1.00 75.50 69 GLY A C 1
ATOM 533 O O . GLY A 1 69 ? 10.006 12.101 0.610 1.00 75.50 69 GLY A O 1
ATOM 534 N N . PHE A 1 70 ? 9.318 10.714 -1.019 1.00 86.25 70 PHE A N 1
ATOM 535 C CA . PHE A 1 70 ? 9.378 9.503 -0.196 1.00 86.25 70 PHE A CA 1
ATOM 536 C C . PHE A 1 70 ? 10.295 8.450 -0.812 1.00 86.25 70 PHE A C 1
ATOM 538 O O . PHE A 1 70 ? 10.238 8.194 -2.011 1.00 86.25 70 PHE A O 1
ATOM 545 N N . THR A 1 71 ? 11.093 7.798 0.034 1.00 93.88 71 THR A N 1
ATOM 546 C CA . THR A 1 71 ? 11.582 6.442 -0.245 1.00 93.88 71 THR A CA 1
ATOM 547 C C . THR A 1 71 ? 10.504 5.432 0.176 1.00 93.88 71 THR A C 1
ATOM 549 O O . THR A 1 71 ? 9.621 5.798 0.964 1.00 93.88 71 THR A O 1
ATOM 552 N N . PRO A 1 72 ? 10.536 4.175 -0.303 1.00 96.00 72 PRO A N 1
ATOM 553 C CA . PRO A 1 72 ? 9.588 3.146 0.132 1.00 96.00 72 PRO A CA 1
ATOM 554 C C . PRO A 1 72 ? 9.513 3.004 1.661 1.00 96.00 72 PRO A C 1
ATOM 556 O O . PRO A 1 72 ? 8.428 2.990 2.239 1.00 96.00 72 PRO A O 1
ATOM 559 N N . GLU A 1 73 ? 10.664 2.995 2.333 1.00 96.56 73 GLU A N 1
ATOM 560 C CA . GLU A 1 73 ? 10.783 2.926 3.792 1.00 96.56 73 GLU A CA 1
ATOM 561 C C . GLU A 1 73 ? 10.200 4.173 4.460 1.00 96.56 73 GLU A C 1
ATOM 563 O O . GLU A 1 73 ? 9.456 4.077 5.437 1.00 96.56 73 GLU A O 1
ATOM 568 N N . GLY A 1 74 ? 10.503 5.355 3.911 1.00 96.06 74 GLY A N 1
ATOM 569 C CA . GLY A 1 74 ? 9.961 6.620 4.394 1.00 96.06 74 GLY A CA 1
ATOM 570 C C . GLY A 1 74 ? 8.436 6.664 4.316 1.00 96.06 74 GLY A C 1
ATOM 571 O O . GLY A 1 74 ? 7.793 7.143 5.248 1.00 96.06 74 GLY A O 1
ATOM 572 N N . LEU A 1 75 ? 7.849 6.116 3.248 1.00 96.31 75 LEU A N 1
ATOM 573 C CA . LEU A 1 75 ? 6.399 6.034 3.091 1.00 96.31 75 LEU A CA 1
ATOM 574 C C . LEU A 1 75 ? 5.764 5.078 4.113 1.00 96.31 75 LEU A C 1
ATOM 576 O O . LEU A 1 75 ? 4.741 5.418 4.703 1.00 96.31 75 LEU A O 1
ATOM 580 N N . ILE A 1 76 ? 6.388 3.925 4.385 1.00 97.62 76 ILE A N 1
ATOM 581 C CA . ILE A 1 76 ? 5.944 2.991 5.438 1.00 97.62 76 ILE A CA 1
ATOM 582 C C . ILE A 1 76 ? 5.944 3.682 6.806 1.00 97.62 76 ILE A C 1
ATOM 584 O O . ILE A 1 76 ? 4.948 3.637 7.535 1.00 97.62 76 ILE A O 1
ATOM 588 N N . HIS A 1 77 ? 7.047 4.350 7.150 1.00 97.00 77 HIS A N 1
ATOM 589 C CA . HIS A 1 77 ? 7.166 5.069 8.417 1.00 97.00 77 HIS A CA 1
ATOM 590 C C . HIS A 1 77 ? 6.135 6.194 8.537 1.00 97.00 77 HIS A C 1
ATOM 592 O O . HIS A 1 77 ? 5.565 6.392 9.611 1.00 97.00 77 HIS A O 1
ATOM 598 N N . GLU A 1 78 ? 5.860 6.903 7.444 1.00 97.06 78 GLU A N 1
ATOM 599 C CA . GLU A 1 78 ? 4.857 7.963 7.424 1.00 97.06 78 GLU A CA 1
ATOM 600 C C . GLU A 1 78 ? 3.442 7.418 7.659 1.00 97.06 78 GLU A C 1
ATOM 602 O O . GLU A 1 78 ? 2.703 7.970 8.477 1.00 97.06 78 GLU A O 1
ATOM 607 N N . ILE A 1 79 ? 3.080 6.294 7.033 1.00 96.94 79 ILE A N 1
ATOM 608 C CA . ILE A 1 79 ? 1.792 5.626 7.277 1.00 96.94 79 ILE A CA 1
ATOM 609 C C . ILE A 1 79 ? 1.661 5.249 8.757 1.00 96.94 79 ILE A C 1
ATOM 611 O O . ILE A 1 79 ? 0.644 5.557 9.380 1.00 96.94 79 ILE A O 1
ATOM 615 N N . LEU A 1 80 ? 2.692 4.638 9.351 1.00 95.75 80 LEU A N 1
ATOM 616 C CA . LEU A 1 80 ? 2.687 4.291 10.779 1.00 95.75 80 LEU A CA 1
ATOM 617 C C . LEU A 1 80 ? 2.537 5.525 11.675 1.00 95.75 80 LEU A C 1
ATOM 619 O O . LEU A 1 80 ? 1.799 5.487 12.661 1.00 95.75 80 LEU A O 1
ATOM 623 N N . ARG A 1 81 ? 3.210 6.626 11.327 1.00 95.81 81 ARG A N 1
ATOM 624 C CA . ARG A 1 81 ? 3.140 7.893 12.063 1.00 95.81 81 ARG A CA 1
ATOM 625 C C . ARG A 1 81 ? 1.731 8.488 12.032 1.00 95.81 81 ARG A C 1
ATOM 627 O O . ARG A 1 81 ? 1.263 9.013 13.043 1.00 95.81 81 ARG A O 1
ATOM 634 N N . VAL A 1 82 ? 1.060 8.420 10.884 1.00 95.50 82 VAL A N 1
ATOM 635 C CA . VAL A 1 82 ? -0.294 8.957 10.689 1.00 95.50 82 VAL A CA 1
ATOM 636 C C . VAL A 1 82 ? -1.370 8.050 11.295 1.00 95.50 82 VAL A C 1
ATOM 638 O O . VAL A 1 82 ? -2.374 8.555 11.810 1.00 95.50 82 VAL A O 1
ATOM 641 N N . ALA A 1 83 ? -1.153 6.731 11.308 1.00 93.88 83 ALA A N 1
ATOM 642 C CA . ALA A 1 83 ? -2.104 5.717 11.762 1.00 93.88 83 ALA A CA 1
ATOM 643 C C . ALA A 1 83 ? -2.248 5.629 13.299 1.00 93.88 83 ALA A C 1
ATOM 645 O O . ALA A 1 83 ? -2.040 4.590 13.925 1.00 93.88 83 ALA A O 1
ATOM 646 N N . SER A 1 84 ? -2.638 6.735 13.929 1.00 93.25 84 SER A N 1
ATOM 647 C CA . SER A 1 84 ? -2.873 6.843 15.371 1.00 93.25 84 SER A CA 1
ATOM 648 C C . SER A 1 84 ? -4.372 6.927 15.666 1.00 93.25 84 SER A C 1
ATOM 650 O O . SER A 1 84 ? -4.939 8.016 15.674 1.00 93.25 84 SER A O 1
A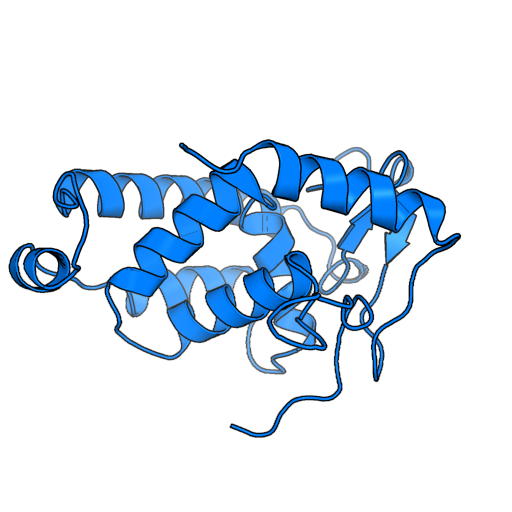TOM 652 N N . TYR A 1 85 ? -5.038 5.799 15.906 1.00 93.81 85 TYR A N 1
ATOM 653 C CA . TYR A 1 85 ? -6.497 5.746 16.072 1.00 93.81 85 TYR A CA 1
ATOM 654 C C . TYR A 1 85 ? -6.919 5.153 17.416 1.00 93.81 85 TYR A C 1
ATOM 656 O O . TYR A 1 85 ? -6.219 4.334 18.010 1.00 93.81 85 TYR A O 1
ATOM 664 N N . THR A 1 86 ? -8.092 5.570 17.878 1.00 91.06 86 THR A N 1
ATOM 665 C CA . THR A 1 86 ? -8.782 5.043 19.055 1.00 91.06 86 THR A CA 1
ATOM 666 C C . THR A 1 86 ? -9.926 4.118 18.644 1.00 91.06 86 THR A C 1
ATOM 668 O O . THR A 1 86 ? -10.443 4.198 17.532 1.00 91.06 86 THR A O 1
ATOM 671 N N . GLU A 1 87 ? -10.424 3.319 19.587 1.00 90.69 87 GLU A N 1
ATOM 672 C CA . GLU A 1 87 ? -11.652 2.527 19.411 1.00 90.69 87 GLU A CA 1
ATOM 673 C C . GLU A 1 87 ? -12.848 3.388 18.959 1.00 90.69 87 GLU A C 1
ATOM 675 O O . GLU A 1 87 ? -13.701 2.979 18.175 1.00 90.69 87 GLU A O 1
ATOM 680 N N . SER A 1 88 ? -12.929 4.631 19.447 1.00 89.81 88 SER A N 1
ATOM 681 C CA . SER A 1 88 ? -14.006 5.554 19.073 1.00 89.81 88 SER A CA 1
ATOM 682 C C . SER A 1 88 ? -13.925 6.046 17.629 1.00 89.81 88 SER A C 1
ATOM 684 O O . SER A 1 88 ? -14.949 6.455 17.083 1.00 89.81 88 SER A O 1
ATOM 686 N N . ASP A 1 89 ? -12.741 6.001 17.018 1.00 92.31 89 ASP A N 1
ATOM 687 C CA . ASP A 1 89 ? -12.557 6.383 15.622 1.00 92.31 89 ASP A CA 1
ATOM 688 C C . ASP A 1 89 ? -13.096 5.283 14.697 1.00 92.31 89 ASP A C 1
ATOM 690 O O . ASP A 1 89 ? -13.840 5.577 13.763 1.00 92.31 89 ASP A O 1
ATOM 694 N N . PHE A 1 90 ? -12.824 4.011 15.015 1.00 91.88 90 PHE A N 1
ATOM 695 C CA . PHE A 1 90 ? -13.315 2.866 14.239 1.00 91.88 90 PHE A CA 1
ATOM 696 C C . PHE A 1 90 ? -14.814 2.608 14.409 1.00 91.88 90 PHE A C 1
ATOM 698 O O . PHE A 1 90 ? -15.476 2.251 13.439 1.00 91.88 90 PHE A O 1
ATOM 705 N N . ARG A 1 91 ? -15.397 2.889 15.584 1.00 87.31 91 ARG A N 1
ATOM 706 C CA . ARG A 1 91 ? -16.856 2.779 15.794 1.00 87.31 91 ARG A CA 1
ATOM 707 C C . ARG A 1 91 ? -17.700 3.675 14.880 1.00 87.31 91 ARG A C 1
ATOM 709 O O . ARG A 1 91 ? -18.892 3.429 14.737 1.00 87.31 91 ARG A O 1
ATOM 716 N N . ARG A 1 92 ? -17.115 4.721 14.283 1.00 86.88 92 ARG A N 1
ATOM 717 C CA . ARG A 1 92 ? -17.807 5.598 13.319 1.00 86.88 92 ARG A CA 1
ATOM 718 C C . ARG A 1 92 ? -17.889 4.989 11.923 1.00 86.88 92 ARG A C 1
ATOM 720 O O . ARG A 1 92 ? -18.649 5.486 11.096 1.00 86.88 92 ARG A O 1
ATOM 727 N N . LEU A 1 93 ? -17.104 3.948 11.648 1.00 88.12 93 LEU A N 1
ATOM 728 C CA . LEU A 1 93 ? -17.179 3.230 10.388 1.00 88.12 93 LEU A CA 1
ATOM 729 C C . LEU A 1 93 ? -18.467 2.407 10.367 1.00 88.12 93 LEU A C 1
ATOM 731 O O . LEU A 1 93 ? -18.716 1.594 11.256 1.00 88.12 93 LEU A O 1
ATOM 735 N N . ALA A 1 94 ? -19.275 2.603 9.329 1.00 82.38 94 ALA A N 1
ATOM 736 C CA . ALA A 1 94 ? -20.440 1.772 9.062 1.00 82.38 94 ALA A CA 1
ATOM 737 C C . ALA A 1 94 ? -19.983 0.402 8.526 1.00 82.38 94 ALA A C 1
ATOM 739 O O . ALA A 1 94 ? -20.027 0.152 7.325 1.00 82.38 94 ALA A O 1
ATOM 740 N N . SER A 1 95 ? -19.491 -0.458 9.421 1.00 80.62 95 SER A N 1
ATOM 741 C CA . SER A 1 95 ? -19.039 -1.822 9.129 1.00 80.62 95 SER A CA 1
ATOM 742 C C . SER A 1 95 ? -19.853 -2.837 9.922 1.00 80.62 95 SER A C 1
ATOM 744 O O . SER A 1 95 ? -20.146 -2.622 11.100 1.00 80.62 95 SER A O 1
ATOM 746 N N . VAL A 1 96 ? -20.192 -3.958 9.283 1.00 78.88 96 VAL A N 1
ATOM 747 C CA . VAL A 1 96 ? -20.846 -5.105 9.921 1.00 78.88 96 VAL A CA 1
ATOM 748 C C . VAL A 1 96 ? -20.055 -6.372 9.561 1.00 78.88 96 VAL A C 1
ATOM 750 O O . VAL A 1 96 ? -20.025 -6.726 8.382 1.00 78.88 96 VAL A O 1
ATOM 753 N N . PRO A 1 97 ? -19.420 -7.054 10.537 1.00 82.81 97 PRO A N 1
ATOM 754 C CA . PRO A 1 97 ? -19.336 -6.687 11.956 1.00 82.81 97 PRO A CA 1
ATOM 755 C C . PRO A 1 97 ? -18.536 -5.385 12.198 1.00 82.81 97 PRO A C 1
ATOM 757 O O . PRO A 1 97 ? -17.813 -4.928 11.303 1.00 82.81 97 PRO A O 1
ATOM 760 N N . PRO A 1 98 ? -18.669 -4.765 13.389 1.00 87.19 98 PRO A N 1
ATOM 761 C CA . PRO A 1 98 ? -17.836 -3.631 13.777 1.00 87.19 98 PRO A CA 1
ATOM 762 C C . PRO A 1 98 ? -16.348 -3.973 13.677 1.00 87.19 98 PRO A C 1
ATOM 764 O O . PRO A 1 98 ? -15.941 -5.093 13.980 1.00 87.19 98 PRO A O 1
ATOM 767 N N . VAL A 1 99 ? -15.544 -2.995 13.269 1.00 91.50 99 VAL A N 1
ATOM 768 C CA . VAL A 1 99 ? -14.089 -3.150 13.193 1.00 91.50 99 VAL A CA 1
ATOM 769 C C . VAL A 1 99 ? -13.503 -3.097 14.601 1.00 91.50 99 VAL A C 1
ATOM 771 O O . VAL A 1 99 ? -13.640 -2.076 15.273 1.00 91.50 99 VAL A O 1
ATOM 774 N N . ASP A 1 100 ? -12.825 -4.165 15.023 1.00 93.12 100 ASP A N 1
ATOM 775 C CA . ASP A 1 100 ? -12.034 -4.175 16.255 1.00 93.12 100 ASP A CA 1
ATOM 776 C C . ASP A 1 100 ? -10.737 -3.380 16.038 1.00 93.12 100 ASP A C 1
ATOM 778 O O . ASP A 1 100 ? -9.894 -3.739 15.205 1.00 93.12 100 ASP A O 1
ATOM 782 N N . ALA A 1 101 ? -10.573 -2.273 16.771 1.00 94.25 101 ALA A N 1
ATOM 783 C CA . ALA A 1 101 ? -9.429 -1.388 16.574 1.00 94.25 101 ALA A CA 1
ATOM 784 C C . ALA A 1 101 ? -8.102 -2.054 16.957 1.00 94.25 101 ALA A C 1
ATOM 786 O O . ALA A 1 101 ? -7.068 -1.768 16.354 1.00 94.25 101 ALA A O 1
ATOM 787 N N . LYS A 1 102 ? -8.099 -2.927 17.968 1.00 94.75 102 LYS A N 1
ATOM 788 C CA . LYS A 1 102 ? -6.882 -3.597 18.430 1.00 94.75 102 LYS A CA 1
ATOM 789 C C . LYS A 1 102 ? -6.412 -4.604 17.389 1.00 94.75 102 LYS A C 1
ATOM 791 O O . LYS A 1 102 ? -5.227 -4.611 17.053 1.00 94.75 102 LYS A O 1
ATOM 796 N N . GLU A 1 103 ? -7.325 -5.420 16.879 1.00 95.62 103 GLU A N 1
ATOM 797 C CA . GLU A 1 103 ? -7.041 -6.427 15.862 1.00 95.62 103 GLU A CA 1
ATOM 798 C C . GLU A 1 103 ? -6.564 -5.775 14.564 1.00 95.62 103 GLU A C 1
ATOM 800 O O . GLU A 1 103 ? -5.481 -6.096 14.069 1.00 95.62 103 GLU A O 1
ATOM 805 N N . ILE A 1 104 ? -7.309 -4.789 14.055 1.00 95.88 104 ILE A N 1
ATOM 806 C CA . ILE A 1 104 ? -6.980 -4.178 12.767 1.00 95.88 104 ILE A CA 1
ATOM 807 C C . ILE A 1 104 ? -5.658 -3.403 12.815 1.00 95.88 104 ILE A C 1
ATOM 809 O O . ILE A 1 104 ? -4.864 -3.453 11.878 1.00 95.88 104 ILE A O 1
ATOM 813 N N . MET A 1 105 ? -5.362 -2.735 13.933 1.00 97.25 105 MET A N 1
ATOM 814 C CA . MET A 1 105 ? -4.103 -2.011 14.100 1.00 97.25 105 MET A CA 1
ATOM 815 C C . MET A 1 105 ? -2.914 -2.945 14.350 1.00 97.25 105 MET A C 1
ATOM 817 O O . MET A 1 105 ? -1.779 -2.572 14.040 1.00 97.25 105 MET A O 1
ATOM 821 N N . ALA A 1 106 ? -3.130 -4.135 14.918 1.00 97.62 106 ALA A N 1
ATOM 822 C CA . ALA A 1 106 ? -2.099 -5.169 14.993 1.00 97.62 106 ALA A CA 1
ATOM 823 C C . ALA A 1 106 ? -1.803 -5.735 13.597 1.00 97.62 106 ALA A C 1
ATOM 825 O O . ALA A 1 106 ? -0.639 -5.826 13.208 1.00 97.62 106 ALA A O 1
ATOM 826 N N . ARG A 1 107 ? -2.852 -6.009 12.811 1.00 97.75 107 ARG A N 1
ATOM 827 C CA . ARG A 1 107 ? -2.723 -6.468 11.424 1.00 97.75 107 ARG A CA 1
ATOM 828 C C . ARG A 1 107 ? -2.022 -5.441 10.537 1.00 97.75 107 ARG A C 1
ATOM 830 O O . ARG A 1 107 ? -1.144 -5.819 9.771 1.00 97.75 107 ARG A O 1
ATOM 837 N N . LEU A 1 108 ? -2.348 -4.153 10.678 1.00 98.19 108 LEU A N 1
ATOM 838 C CA . LEU A 1 108 ? -1.667 -3.078 9.949 1.00 98.19 108 LEU A CA 1
ATOM 839 C C . LEU A 1 108 ? -0.154 -3.095 10.203 1.00 98.19 108 LEU A C 1
ATOM 841 O O . LEU A 1 108 ? 0.618 -3.006 9.255 1.00 98.19 108 LEU A O 1
ATOM 845 N N . ARG A 1 109 ? 0.267 -3.217 11.470 1.00 98.19 109 ARG A N 1
ATOM 846 C CA . ARG A 1 109 ? 1.695 -3.275 11.824 1.00 98.19 109 ARG A CA 1
ATOM 847 C C . ARG A 1 109 ? 2.376 -4.471 11.178 1.00 98.19 109 ARG A C 1
ATOM 849 O O . ARG A 1 109 ? 3.381 -4.281 10.514 1.00 98.19 109 ARG A O 1
ATOM 856 N N . GLN A 1 110 ? 1.775 -5.655 11.286 1.00 98.38 110 GLN A N 1
ATOM 857 C CA . GLN A 1 110 ? 2.305 -6.861 10.654 1.00 98.38 110 GLN A CA 1
ATOM 858 C C . GLN A 1 110 ? 2.501 -6.6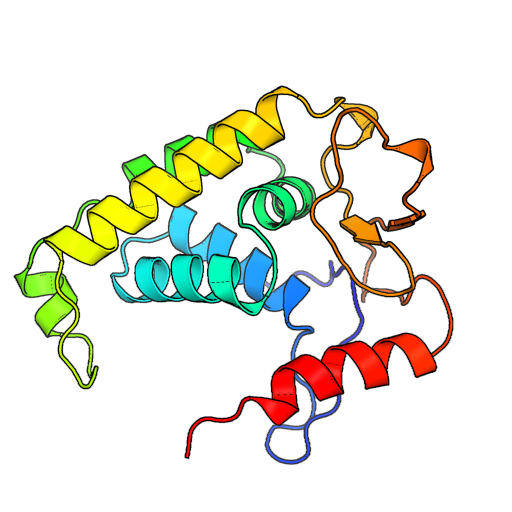77 9.139 1.00 98.38 110 GLN A C 1
ATOM 860 O O . GLN A 1 110 ? 3.578 -6.950 8.621 1.00 98.38 110 GLN A O 1
ATOM 865 N N . VAL A 1 111 ? 1.478 -6.184 8.434 1.00 98.31 111 VAL A N 1
ATOM 866 C CA . VAL A 1 111 ? 1.542 -5.966 6.979 1.00 98.31 111 VAL A CA 1
ATOM 867 C C . VAL A 1 111 ? 2.632 -4.956 6.609 1.00 98.31 111 VAL A C 1
ATOM 869 O O . VAL A 1 111 ? 3.322 -5.129 5.607 1.00 98.31 111 VAL A O 1
ATOM 872 N N . LEU A 1 112 ? 2.809 -3.903 7.409 1.00 98.44 112 LEU A N 1
ATOM 873 C CA . LEU A 1 112 ? 3.842 -2.896 7.171 1.00 98.44 112 LEU A CA 1
ATOM 874 C C . LEU A 1 112 ? 5.251 -3.390 7.528 1.00 98.44 112 LEU A C 1
ATOM 876 O O . LEU A 1 112 ? 6.195 -3.001 6.846 1.00 98.44 112 LEU A O 1
ATOM 880 N N . ASP A 1 113 ? 5.398 -4.274 8.515 1.00 98.56 113 ASP A N 1
ATOM 881 C CA . ASP A 1 113 ? 6.669 -4.937 8.833 1.00 98.56 113 ASP A CA 1
ATOM 882 C C . ASP A 1 113 ? 7.086 -5.900 7.705 1.00 98.56 113 ASP A C 1
ATOM 884 O O . ASP A 1 113 ? 8.242 -5.904 7.278 1.00 98.56 113 ASP A O 1
ATOM 888 N N . GLU A 1 114 ? 6.139 -6.671 7.158 1.00 98.38 114 GLU A N 1
ATOM 889 C CA . GLU A 1 114 ? 6.352 -7.528 5.982 1.00 98.38 114 GLU A CA 1
ATOM 890 C C . GLU A 1 114 ? 6.717 -6.694 4.742 1.00 98.38 114 GLU A C 1
ATOM 892 O O . GLU A 1 114 ? 7.669 -7.014 4.024 1.00 98.38 114 GLU A O 1
ATOM 897 N N . ALA A 1 115 ? 6.009 -5.581 4.520 1.00 98.31 115 ALA A N 1
ATOM 898 C CA . ALA A 1 115 ? 6.331 -4.631 3.462 1.00 98.31 115 ALA A CA 1
ATOM 899 C C . ALA A 1 115 ? 7.734 -4.038 3.646 1.00 98.31 115 ALA A C 1
ATOM 901 O O . ALA A 1 115 ? 8.479 -3.945 2.673 1.00 98.31 115 ALA A O 1
ATOM 902 N N . TYR A 1 116 ? 8.116 -3.682 4.876 1.00 98.44 116 TYR A N 1
ATOM 903 C CA . TYR A 1 116 ? 9.443 -3.158 5.185 1.00 98.44 116 TYR A CA 1
ATOM 904 C C . TYR A 1 116 ? 10.534 -4.180 4.851 1.00 98.44 116 TYR A C 1
ATOM 906 O O . TYR A 1 116 ? 11.466 -3.863 4.115 1.00 98.44 116 TYR A O 1
ATOM 914 N N . ALA A 1 117 ? 10.381 -5.424 5.317 1.00 98.19 117 ALA A N 1
ATOM 915 C CA . ALA A 1 117 ? 11.320 -6.511 5.039 1.00 98.19 117 ALA A CA 1
ATOM 916 C C . ALA A 1 117 ? 11.491 -6.786 3.533 1.00 98.19 117 ALA A C 1
ATOM 918 O O . ALA A 1 117 ? 12.573 -7.173 3.090 1.00 98.19 117 ALA A O 1
ATOM 919 N N . PHE A 1 118 ? 10.438 -6.564 2.745 1.00 98.06 118 PHE A N 1
ATOM 920 C CA . PHE A 1 118 ? 10.498 -6.623 1.290 1.00 98.06 118 PHE A CA 1
ATOM 921 C C . PHE A 1 118 ? 11.249 -5.425 0.690 1.00 98.06 118 PHE A C 1
ATOM 923 O O . PHE A 1 118 ? 12.224 -5.630 -0.033 1.00 98.06 118 PHE A O 1
ATOM 930 N N . VAL A 1 119 ? 10.838 -4.183 0.986 1.00 96.81 119 VAL A N 1
ATOM 931 C CA . VAL A 1 119 ? 11.359 -2.997 0.278 1.00 96.81 119 VAL A CA 1
ATOM 932 C C . VAL A 1 119 ? 12.849 -2.755 0.520 1.00 96.81 119 VAL A C 1
ATOM 934 O O . VAL A 1 119 ? 13.536 -2.317 -0.397 1.00 96.81 119 VAL A O 1
ATOM 937 N N . VAL A 1 120 ? 13.379 -3.116 1.695 1.00 96.88 120 VAL A N 1
ATOM 938 C CA . VAL A 1 120 ? 14.815 -2.958 2.009 1.00 96.88 120 VAL A CA 1
ATOM 939 C C . VAL A 1 120 ? 15.727 -3.867 1.182 1.00 96.88 120 VAL A C 1
ATOM 941 O O . VAL A 1 120 ? 16.940 -3.667 1.155 1.00 96.88 120 VAL A O 1
ATOM 944 N N . ARG A 1 121 ? 15.165 -4.881 0.515 1.00 97.31 121 ARG A N 1
ATOM 945 C CA . ARG A 1 121 ? 15.899 -5.789 -0.376 1.00 97.31 121 ARG A CA 1
ATOM 946 C C . ARG A 1 121 ? 15.858 -5.343 -1.836 1.00 97.31 121 ARG A C 1
ATOM 948 O O . ARG A 1 121 ? 16.485 -5.984 -2.675 1.00 97.31 121 ARG A O 1
ATOM 955 N N . ILE A 1 122 ? 15.111 -4.286 -2.158 1.00 95.50 122 ILE A N 1
ATOM 956 C CA . ILE A 1 122 ? 14.883 -3.880 -3.542 1.00 95.50 122 ILE A CA 1
ATOM 957 C C . ILE A 1 122 ? 16.029 -2.996 -4.046 1.00 95.50 122 ILE A C 1
ATOM 959 O O . ILE A 1 122 ? 16.333 -1.974 -3.428 1.00 95.50 122 ILE A O 1
ATOM 963 N N . PRO A 1 123 ? 16.654 -3.343 -5.187 1.00 93.75 123 PRO A N 1
ATOM 964 C CA . PRO A 1 123 ? 17.646 -2.489 -5.829 1.00 93.75 123 PRO A CA 1
ATOM 965 C C . PRO A 1 123 ? 17.075 -1.117 -6.215 1.00 93.75 123 PRO A C 1
ATOM 967 O O . PRO A 1 123 ? 15.921 -1.002 -6.627 1.00 93.75 123 PRO A O 1
ATOM 970 N N . THR A 1 124 ? 17.892 -0.064 -6.136 1.00 90.81 124 THR A N 1
ATOM 971 C CA . THR A 1 124 ? 17.448 1.317 -6.403 1.00 90.81 124 THR A CA 1
ATOM 972 C C . THR A 1 124 ? 16.862 1.508 -7.807 1.00 90.81 124 THR A C 1
ATOM 974 O O . THR A 1 124 ? 15.898 2.250 -7.962 1.00 90.81 124 THR A O 1
ATOM 977 N N . ASP A 1 125 ? 17.396 0.826 -8.823 1.00 91.50 125 ASP A N 1
ATOM 978 C CA . ASP A 1 125 ? 16.925 0.885 -10.218 1.00 91.50 125 ASP A CA 1
ATOM 979 C C . ASP A 1 125 ? 15.560 0.209 -10.437 1.00 91.50 125 ASP A C 1
ATOM 981 O O . ASP A 1 125 ? 14.967 0.332 -11.508 1.00 91.50 125 ASP A O 1
ATOM 985 N N . LYS A 1 126 ? 15.056 -0.500 -9.424 1.00 93.50 126 LYS A N 1
ATOM 986 C CA . LYS A 1 126 ? 13.763 -1.187 -9.428 1.00 93.50 126 LYS A CA 1
ATOM 987 C C . LYS A 1 126 ? 12.680 -0.449 -8.643 1.00 93.50 126 LYS A C 1
ATOM 989 O O . LYS A 1 126 ? 11.518 -0.857 -8.673 1.00 93.50 126 LYS A O 1
ATOM 994 N N . ILE A 1 127 ? 13.042 0.626 -7.945 1.00 93.06 127 ILE A N 1
ATOM 995 C CA . ILE A 1 127 ? 12.090 1.475 -7.230 1.00 93.06 127 ILE A CA 1
ATOM 996 C C . ILE A 1 127 ? 11.176 2.175 -8.238 1.00 93.06 127 ILE A C 1
ATOM 998 O O . ILE A 1 127 ? 11.634 2.687 -9.255 1.00 93.06 127 ILE A O 1
ATOM 1002 N N . GLY A 1 128 ? 9.876 2.201 -7.943 1.00 91.69 128 GLY A N 1
ATOM 1003 C CA . GLY A 1 128 ? 8.866 2.774 -8.826 1.00 91.69 128 GLY A CA 1
ATOM 1004 C C . GLY A 1 128 ? 8.342 1.819 -9.895 1.00 91.69 128 GLY A C 1
ATOM 1005 O O . GLY A 1 128 ? 7.513 2.220 -10.696 1.00 91.69 128 GLY A O 1
ATOM 1006 N N . LEU A 1 129 ? 8.775 0.557 -9.928 1.00 93.19 129 LEU A N 1
ATOM 1007 C CA . LEU A 1 129 ? 8.315 -0.398 -10.937 1.00 93.19 129 LEU A CA 1
ATOM 1008 C C . LEU A 1 129 ? 7.260 -1.359 -10.384 1.00 93.19 129 LEU A C 1
ATOM 1010 O O . LEU A 1 129 ? 7.300 -1.768 -9.222 1.00 93.19 129 LEU A O 1
ATOM 1014 N N . LEU A 1 130 ? 6.348 -1.772 -11.262 1.00 93.88 130 LEU A N 1
ATOM 1015 C CA . LEU A 1 130 ? 5.529 -2.965 -11.080 1.00 93.88 130 LEU A CA 1
ATOM 1016 C C . LEU A 1 130 ? 6.202 -4.177 -11.725 1.00 93.88 130 LEU A C 1
ATOM 1018 O O . LEU A 1 130 ? 6.971 -4.049 -12.679 1.00 93.88 130 LEU A O 1
ATOM 1022 N N . PHE A 1 131 ? 5.853 -5.358 -11.223 1.00 94.25 131 PHE A N 1
ATOM 1023 C CA . PHE A 1 131 ? 6.376 -6.637 -11.686 1.00 94.25 131 PHE A CA 1
ATOM 1024 C C . PHE A 1 131 ? 5.230 -7.534 -12.118 1.00 94.25 131 PHE A C 1
ATOM 1026 O O . PHE A 1 131 ? 4.198 -7.609 -11.448 1.00 94.25 131 PHE A O 1
ATOM 1033 N N . ILE A 1 132 ? 5.411 -8.199 -13.253 1.00 92.94 132 ILE A N 1
ATOM 1034 C CA . ILE A 1 132 ? 4.399 -9.036 -13.883 1.00 92.94 132 ILE A CA 1
ATOM 1035 C C . ILE A 1 132 ? 4.981 -10.425 -14.108 1.00 92.94 132 ILE A C 1
ATOM 1037 O O . ILE A 1 132 ? 6.057 -10.565 -14.689 1.00 92.94 132 ILE A O 1
ATOM 1041 N N . LYS A 1 133 ? 4.240 -11.444 -13.671 1.00 92.38 133 LYS A N 1
ATOM 1042 C CA . LYS A 1 133 ? 4.506 -12.857 -13.955 1.00 92.38 133 LYS A CA 1
ATOM 1043 C C . LYS A 1 133 ? 3.236 -13.466 -14.530 1.00 92.38 133 LYS A C 1
ATOM 1045 O O . LYS A 1 133 ? 2.164 -13.303 -13.950 1.00 92.38 133 LYS A O 1
ATOM 1050 N N . ASP A 1 134 ? 3.344 -14.082 -15.704 1.00 88.69 134 ASP A N 1
ATOM 1051 C CA . ASP A 1 134 ? 2.218 -14.713 -16.409 1.00 88.69 134 ASP A CA 1
ATOM 1052 C C . ASP A 1 134 ? 0.993 -13.783 -16.562 1.00 88.69 134 ASP A C 1
ATOM 1054 O O . ASP A 1 134 ? -0.152 -14.156 -16.307 1.00 88.69 134 ASP A O 1
ATOM 1058 N N . GLY A 1 135 ? 1.244 -12.515 -16.907 1.00 82.62 135 GLY A N 1
ATOM 1059 C CA . GLY A 1 135 ? 0.212 -11.482 -17.067 1.00 82.62 135 GLY A CA 1
ATOM 1060 C C . GLY A 1 135 ? -0.388 -10.942 -15.760 1.00 82.62 135 GLY A C 1
ATOM 1061 O O . GLY A 1 135 ? -1.166 -9.996 -15.782 1.00 82.62 135 GLY A O 1
ATOM 1062 N N . THR A 1 136 ? -0.016 -11.470 -14.598 1.00 85.31 136 THR A N 1
ATOM 1063 C CA . THR A 1 136 ? -0.529 -10.985 -13.310 1.00 85.31 136 THR A CA 1
ATOM 1064 C C . THR A 1 136 ? 0.480 -10.051 -12.652 1.00 85.31 136 THR A C 1
ATOM 1066 O O . THR A 1 136 ? 1.668 -10.366 -12.593 1.00 85.31 136 THR A O 1
ATOM 1069 N N . VAL A 1 137 ? 0.015 -8.911 -12.130 1.00 91.81 137 VAL A N 1
ATOM 1070 C CA . VAL A 1 137 ? 0.855 -8.032 -11.299 1.00 91.81 137 VAL A CA 1
ATOM 1071 C C . VAL A 1 137 ? 1.091 -8.707 -9.951 1.00 91.81 137 VAL A C 1
ATOM 1073 O O . VAL A 1 137 ? 0.138 -9.118 -9.290 1.00 91.81 137 VAL A O 1
ATOM 1076 N N . VAL A 1 138 ? 2.351 -8.815 -9.540 1.00 94.75 138 VAL A N 1
ATOM 1077 C CA . VAL A 1 138 ? 2.765 -9.549 -8.338 1.00 94.75 138 VAL A CA 1
ATOM 1078 C C . VAL A 1 138 ? 3.823 -8.782 -7.550 1.00 94.75 138 VAL A C 1
ATOM 1080 O O . VAL A 1 138 ? 4.515 -7.918 -8.088 1.00 94.75 138 VAL A O 1
ATOM 1083 N N . GLN A 1 139 ? 3.964 -9.108 -6.263 1.00 96.75 139 GLN A N 1
ATOM 1084 C CA . GLN A 1 139 ? 5.178 -8.760 -5.529 1.00 96.75 139 GLN A CA 1
ATOM 1085 C C . GLN A 1 139 ? 6.294 -9.701 -6.011 1.00 96.75 139 GLN A C 1
ATOM 1087 O O . GLN A 1 139 ? 6.101 -10.918 -5.936 1.00 96.75 139 GLN A O 1
ATOM 1092 N N . PRO A 1 140 ? 7.414 -9.183 -6.543 1.00 96.56 140 PRO A N 1
ATOM 1093 C CA . PRO A 1 140 ? 8.502 -10.032 -7.005 1.00 96.56 140 PRO A CA 1
ATOM 1094 C C . PRO A 1 140 ? 9.199 -10.705 -5.823 1.00 96.56 140 PRO A C 1
ATOM 1096 O O . PRO A 1 140 ? 9.194 -10.185 -4.706 1.00 96.56 140 PRO A O 1
ATOM 1099 N N . ASP A 1 141 ? 9.844 -11.834 -6.080 1.00 95.44 141 ASP A N 1
ATOM 1100 C CA . ASP A 1 141 ? 10.878 -12.348 -5.192 1.00 95.44 141 ASP A CA 1
ATOM 1101 C C . ASP A 1 141 ? 12.157 -11.509 -5.387 1.00 95.44 141 ASP A C 1
ATOM 1103 O O . ASP A 1 141 ? 12.665 -11.452 -6.513 1.00 95.44 141 ASP A O 1
ATOM 1107 N N . PRO A 1 142 ? 12.688 -10.842 -4.339 1.00 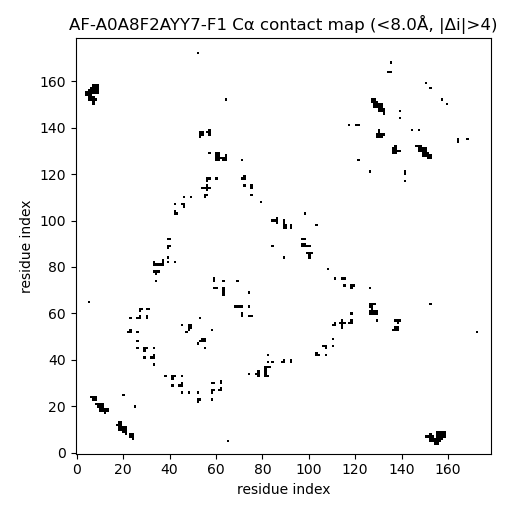93.50 142 PRO A N 1
ATOM 1108 C CA . PRO A 1 142 ? 13.913 -10.057 -4.456 1.00 93.50 142 PRO A CA 1
ATOM 1109 C C . PRO A 1 142 ? 15.154 -10.861 -4.872 1.00 93.50 142 PRO A C 1
ATOM 1111 O O . PRO A 1 142 ? 16.139 -10.252 -5.285 1.00 93.50 142 PRO A O 1
ATOM 1114 N N . ASP A 1 143 ? 15.128 -12.194 -4.773 1.00 93.88 143 ASP A N 1
ATOM 1115 C CA . ASP A 1 143 ? 16.239 -13.052 -5.206 1.00 93.88 143 ASP A CA 1
ATOM 1116 C C . ASP A 1 143 ? 16.143 -13.492 -6.679 1.00 93.88 143 ASP A C 1
ATOM 1118 O O . ASP A 1 143 ? 17.115 -14.030 -7.205 1.00 93.88 143 ASP A O 1
ATOM 1122 N N . HIS A 1 144 ? 15.011 -13.244 -7.353 1.00 93.62 144 HIS A N 1
ATOM 1123 C CA . HIS A 1 144 ? 14.713 -13.783 -8.690 1.00 93.62 144 HIS A CA 1
ATOM 1124 C C . HIS A 1 144 ? 14.065 -12.753 -9.626 1.00 93.62 144 HIS A C 1
ATOM 1126 O O . HIS A 1 144 ? 13.060 -13.021 -10.283 1.00 93.62 144 HIS A O 1
ATOM 1132 N N . PHE A 1 145 ? 14.601 -11.532 -9.698 1.00 90.94 145 PHE A N 1
ATOM 1133 C CA . PHE A 1 145 ? 14.005 -10.470 -10.520 1.00 90.94 145 PHE A CA 1
ATOM 1134 C C . PHE A 1 145 ? 13.924 -10.792 -12.022 1.00 90.94 145 PHE A C 1
ATOM 1136 O O . PHE A 1 145 ? 13.084 -10.218 -12.714 1.00 90.94 145 PHE A O 1
ATOM 1143 N N . GLU A 1 146 ? 14.794 -11.663 -12.529 1.00 91.12 146 GLU A N 1
ATOM 1144 C CA . GLU A 1 146 ? 14.843 -12.119 -13.921 1.00 91.12 146 GLU A CA 1
ATOM 1145 C C . GLU A 1 146 ? 13.577 -12.857 -14.379 1.00 91.12 146 GLU A C 1
ATOM 1147 O O . GLU A 1 146 ? 13.295 -12.894 -15.576 1.00 91.12 146 GLU A O 1
ATOM 1152 N N . ASP A 1 147 ? 12.787 -13.375 -13.437 1.00 92.50 147 ASP A N 1
ATOM 1153 C CA . ASP A 1 147 ? 11.530 -14.079 -13.703 1.00 92.50 147 ASP A CA 1
ATOM 1154 C C 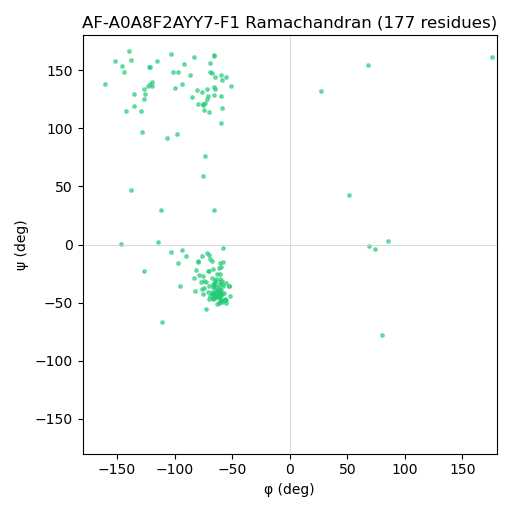. ASP A 1 147 ? 10.363 -13.149 -14.061 1.00 92.50 147 ASP A C 1
ATOM 1156 O O . ASP A 1 147 ? 9.277 -13.619 -14.417 1.00 92.50 147 ASP A O 1
ATOM 1160 N N . TYR A 1 148 ? 10.543 -11.837 -13.905 1.00 93.88 148 TYR A N 1
ATOM 1161 C CA . TYR A 1 148 ? 9.455 -10.872 -13.952 1.00 93.88 148 TYR A CA 1
ATOM 1162 C C . TYR A 1 148 ? 9.649 -9.860 -15.075 1.00 93.88 148 TYR A C 1
ATOM 1164 O O . TYR A 1 148 ? 10.712 -9.260 -15.239 1.00 93.88 148 TYR A O 1
ATOM 1172 N N . GLN A 1 149 ? 8.566 -9.577 -15.796 1.00 92.56 149 GLN A N 1
ATOM 1173 C CA . GLN A 1 149 ? 8.505 -8.403 -16.654 1.00 92.56 149 GLN A CA 1
ATOM 1174 C C . GLN A 1 149 ? 8.300 -7.157 -15.787 1.00 92.56 149 GLN A C 1
ATOM 1176 O O . GLN A 1 149 ? 7.402 -7.122 -14.944 1.00 92.56 149 GLN A O 1
ATOM 1181 N N . THR A 1 150 ? 9.102 -6.116 -16.008 1.00 91.81 150 THR A N 1
ATOM 1182 C CA . THR A 1 150 ? 8.920 -4.823 -15.340 1.00 91.81 150 THR A CA 1
ATOM 1183 C C . THR A 1 150 ? 7.949 -3.933 -16.107 1.00 91.81 150 THR A C 1
ATOM 1185 O O . THR A 1 150 ? 7.890 -3.945 -17.338 1.00 91.81 150 THR A O 1
ATOM 1188 N N . HIS A 1 151 ? 7.185 -3.136 -15.365 1.00 88.44 151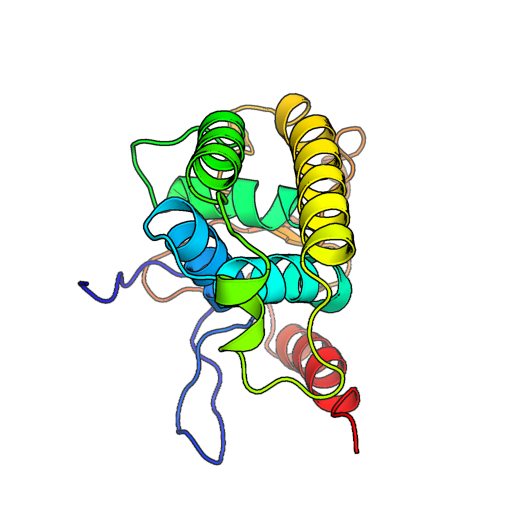 HIS A N 1
ATOM 1189 C CA . HIS A 1 151 ? 6.240 -2.172 -15.913 1.00 88.44 151 HIS A CA 1
ATOM 1190 C C . HIS A 1 151 ? 6.360 -0.843 -15.168 1.00 88.44 151 HIS A C 1
ATOM 1192 O O . HIS A 1 151 ? 6.160 -0.795 -13.956 1.00 88.44 151 HIS A O 1
ATOM 1198 N N . ALA A 1 152 ? 6.711 0.221 -15.888 1.00 87.00 152 ALA A N 1
ATOM 1199 C CA . ALA A 1 152 ? 6.849 1.574 -15.347 1.00 87.00 152 ALA A CA 1
ATOM 1200 C C . ALA A 1 152 ? 5.573 2.387 -15.589 1.00 87.00 152 ALA A C 1
ATOM 1202 O O . ALA A 1 152 ? 4.894 2.200 -16.607 1.00 87.00 152 ALA A O 1
ATOM 1203 N N . GLY A 1 153 ? 5.257 3.317 -14.689 1.00 80.00 153 GLY A N 1
ATOM 1204 C CA . GLY A 1 153 ? 4.136 4.219 -14.899 1.00 80.00 153 GLY A CA 1
ATOM 1205 C C . GLY A 1 153 ? 4.417 5.212 -16.032 1.00 80.00 153 GLY A C 1
ATOM 1206 O O . GLY A 1 153 ? 5.549 5.622 -16.286 1.00 80.00 153 GLY A O 1
ATOM 1207 N N . GLN A 1 154 ? 3.371 5.613 -16.752 1.00 77.50 154 GLN A N 1
ATOM 1208 C CA . GLN A 1 154 ? 3.467 6.614 -17.817 1.00 77.50 154 GLN A CA 1
ATOM 1209 C C . GLN A 1 154 ? 2.259 7.552 -17.783 1.00 77.50 154 GLN A C 1
ATOM 1211 O O . GLN A 1 154 ? 1.235 7.282 -17.147 1.00 77.50 154 GLN A O 1
ATOM 1216 N N . ARG A 1 155 ? 2.333 8.679 -18.501 1.00 70.38 155 ARG A N 1
ATOM 1217 C CA . ARG A 1 155 ? 1.148 9.530 -18.680 1.00 70.38 155 ARG A CA 1
ATOM 1218 C C . ARG A 1 155 ? 0.040 8.725 -19.368 1.00 70.38 155 ARG A C 1
ATOM 1220 O O . ARG A 1 155 ? 0.258 8.166 -20.437 1.00 70.38 155 ARG A O 1
ATOM 1227 N N . ARG A 1 156 ? -1.147 8.724 -18.761 1.00 65.06 156 ARG A N 1
ATOM 1228 C CA . ARG A 1 156 ? -2.375 7.994 -19.123 1.00 65.06 156 ARG A CA 1
ATOM 1229 C C . ARG A 1 156 ? -2.333 6.472 -18.945 1.00 65.06 156 ARG A C 1
ATOM 1231 O O . ARG A 1 156 ? -3.372 5.845 -19.141 1.00 65.06 156 ARG A O 1
ATOM 1238 N N . GLY A 1 157 ? -1.204 5.910 -18.506 1.00 66.69 157 GLY A N 1
ATOM 1239 C CA . GLY A 1 157 ? -1.008 4.469 -18.345 1.00 66.69 157 GLY A CA 1
ATOM 1240 C C . GLY A 1 157 ? -0.991 3.707 -19.671 1.00 66.69 157 GLY A C 1
ATOM 1241 O O . GLY A 1 157 ? -1.550 4.144 -20.677 1.00 66.69 157 GLY A O 1
ATOM 1242 N N . GLN A 1 158 ? -0.332 2.552 -19.682 1.00 71.50 158 GLN A N 1
ATOM 1243 C CA . GLN A 1 158 ? -0.277 1.662 -20.842 1.00 71.50 158 GLN A CA 1
ATOM 1244 C C . GLN A 1 158 ? -0.291 0.210 -20.374 1.00 71.50 158 GLN A C 1
ATOM 1246 O O . GLN A 1 158 ? 0.208 -0.105 -19.301 1.00 71.50 158 GLN A O 1
ATOM 1251 N N . TRP A 1 159 ? -0.864 -0.686 -21.176 1.00 62.03 159 TRP A N 1
ATOM 1252 C CA . TRP A 1 159 ? -0.755 -2.119 -20.910 1.00 62.03 159 TRP A CA 1
ATOM 1253 C C . TRP A 1 159 ? 0.602 -2.637 -21.406 1.00 62.03 159 TRP A C 1
ATOM 1255 O O . TRP A 1 159 ? 0.953 -2.353 -22.552 1.00 62.03 159 TRP A O 1
ATOM 1265 N N . PRO A 1 160 ? 1.341 -3.427 -20.606 1.00 53.06 160 PRO A N 1
ATOM 1266 C CA . PRO A 1 160 ? 2.639 -3.957 -21.021 1.00 53.06 160 PRO A CA 1
ATOM 1267 C C . PRO A 1 160 ? 2.568 -5.017 -22.142 1.00 53.06 160 PRO A C 1
ATOM 1269 O O . PRO A 1 160 ? 3.603 -5.327 -22.728 1.00 53.06 160 PRO A O 1
ATOM 1272 N N . SER A 1 161 ? 1.385 -5.559 -22.479 1.00 57.75 161 SER A N 1
ATOM 1273 C CA . SER A 1 161 ? 0.980 -6.190 -23.765 1.00 57.75 161 SER A CA 1
ATOM 1274 C C . SER A 1 161 ? -0.452 -6.780 -23.655 1.00 57.75 161 SER A C 1
ATOM 1276 O O . SER A 1 161 ? -0.946 -6.927 -22.547 1.00 57.75 161 SER A O 1
ATOM 1278 N N . SER A 1 162 ? -1.110 -7.026 -24.807 1.00 49.69 162 SER A N 1
ATOM 1279 C CA . SER A 1 162 ? -2.467 -7.573 -25.121 1.00 49.69 162 SER A CA 1
ATOM 1280 C C . SER A 1 162 ? -3.656 -7.422 -24.123 1.00 49.69 162 SER A C 1
ATOM 1282 O O . SER A 1 162 ? -3.557 -7.818 -22.963 1.00 49.69 162 SER A O 1
ATOM 1284 N N . PRO A 1 163 ? -4.856 -6.981 -24.579 1.00 53.03 163 PRO A N 1
ATOM 1285 C CA . PRO A 1 163 ? -6.076 -6.849 -23.758 1.00 53.03 163 PRO A CA 1
ATOM 1286 C C . PRO A 1 163 ? -6.579 -8.129 -23.054 1.00 53.03 163 PRO A C 1
ATOM 1288 O O . PRO A 1 163 ? -7.389 -8.024 -22.134 1.00 53.03 163 PRO A O 1
ATOM 1291 N N . GLU A 1 164 ? -6.107 -9.320 -23.427 1.00 49.50 164 GLU A N 1
ATOM 1292 C CA . GLU A 1 164 ? -6.482 -10.596 -22.783 1.00 49.50 164 GLU A CA 1
ATOM 1293 C C . GLU A 1 164 ? -6.011 -10.689 -21.322 1.00 49.50 164 GLU A C 1
ATOM 1295 O O . GLU A 1 164 ? -6.705 -11.247 -20.471 1.00 49.50 164 GLU A O 1
ATOM 1300 N N . ILE A 1 165 ? -4.876 -10.063 -21.001 1.00 54.53 165 ILE A N 1
ATOM 1301 C CA . ILE A 1 165 ? -4.332 -10.003 -19.639 1.00 54.53 165 ILE A CA 1
ATOM 1302 C C . ILE A 1 165 ? -5.257 -9.195 -18.710 1.00 54.53 165 ILE A C 1
ATOM 1304 O O . ILE A 1 165 ? -5.447 -9.533 -17.538 1.00 54.53 165 ILE A O 1
ATOM 1308 N N . ALA A 1 166 ? -5.890 -8.151 -19.254 1.00 54.06 166 ALA A N 1
ATOM 1309 C CA . ALA A 1 166 ? -6.807 -7.292 -18.517 1.00 54.06 166 ALA A CA 1
ATOM 1310 C C . ALA A 1 166 ? -8.068 -8.048 -18.076 1.00 54.06 166 ALA A C 1
ATOM 1312 O O . ALA A 1 166 ? -8.497 -7.904 -16.931 1.00 54.06 166 ALA A O 1
ATOM 1313 N N . ALA A 1 167 ? -8.636 -8.873 -18.962 1.00 57.69 167 ALA A N 1
ATOM 1314 C CA . ALA A 1 167 ? -9.828 -9.665 -18.671 1.00 57.69 167 ALA A CA 1
ATOM 1315 C C . ALA A 1 167 ? -9.575 -10.678 -17.543 1.00 57.69 167 ALA A C 1
ATOM 1317 O O . ALA A 1 167 ? -10.359 -10.736 -16.600 1.00 57.69 167 ALA A O 1
ATOM 1318 N N . ALA A 1 168 ? -8.439 -11.384 -17.565 1.00 57.50 168 ALA A N 1
ATOM 1319 C CA . ALA A 1 168 ? -8.093 -12.368 -16.534 1.00 57.50 168 ALA A CA 1
ATOM 1320 C C . ALA A 1 168 ? -7.879 -11.739 -15.139 1.00 57.50 168 ALA A C 1
ATOM 1322 O O . ALA A 1 168 ? -8.307 -12.295 -14.123 1.00 57.50 168 ALA A O 1
ATOM 1323 N N . MET A 1 169 ? -7.255 -10.556 -15.072 1.00 60.16 169 MET A N 1
ATOM 1324 C CA . MET A 1 169 ? -7.112 -9.797 -13.820 1.00 60.16 169 MET A CA 1
ATOM 1325 C C . MET A 1 169 ? -8.476 -9.305 -13.312 1.00 60.16 169 MET A C 1
ATOM 1327 O O . MET A 1 169 ? -8.806 -9.495 -12.142 1.00 60.16 169 MET A O 1
ATOM 1331 N N . LEU A 1 170 ? -9.301 -8.720 -14.186 1.00 60.75 170 LEU A N 1
ATOM 1332 C CA . LEU A 1 170 ? -10.639 -8.223 -13.845 1.00 60.75 170 LEU A CA 1
ATOM 1333 C C . LEU A 1 170 ? -11.597 -9.336 -13.402 1.00 60.75 170 LEU A C 1
ATOM 1335 O O . LEU A 1 170 ? -12.340 -9.139 -12.438 1.00 60.75 170 LEU A O 1
ATOM 1339 N N . GLU A 1 171 ? -11.571 -10.502 -14.050 1.00 59.78 171 GLU A N 1
ATOM 1340 C CA . GLU A 1 171 ? -12.376 -11.669 -13.670 1.00 59.78 171 GLU A CA 1
ATOM 1341 C C . GLU A 1 171 ? -12.043 -12.145 -12.254 1.00 59.78 171 GLU A C 1
ATOM 1343 O O . GLU A 1 171 ? -12.958 -12.412 -11.474 1.00 59.78 171 GLU A O 1
ATOM 1348 N N . LYS A 1 172 ? -10.761 -12.158 -11.860 1.00 57.72 172 LYS A N 1
ATOM 1349 C CA . LYS A 1 172 ? -10.357 -12.457 -10.473 1.00 57.72 172 LYS A CA 1
ATOM 1350 C C . LYS A 1 172 ? -10.978 -11.490 -9.459 1.00 57.72 172 LYS A C 1
ATOM 1352 O O . LYS A 1 172 ? -11.456 -11.938 -8.415 1.00 57.72 172 LYS A O 1
ATOM 1357 N N . TYR A 1 173 ? -11.005 -10.190 -9.766 1.00 55.16 173 TYR A N 1
ATOM 1358 C CA . TYR A 1 173 ? -11.554 -9.160 -8.872 1.00 55.16 173 TYR A CA 1
ATOM 1359 C C . TYR A 1 173 ? -13.086 -9.158 -8.810 1.00 55.16 173 TYR A C 1
ATOM 1361 O O . TYR A 1 173 ? -13.667 -8.931 -7.750 1.00 55.16 173 TYR A O 1
ATOM 1369 N N . THR A 1 174 ? -13.751 -9.409 -9.938 1.00 54.22 174 THR A N 1
ATOM 1370 C CA . THR A 1 174 ? -15.219 -9.375 -10.055 1.00 54.22 174 THR A CA 1
ATOM 1371 C C . THR A 1 174 ? -15.894 -10.673 -9.613 1.00 54.22 174 THR A C 1
ATOM 1373 O O . THR A 1 174 ? -17.004 -10.616 -9.082 1.00 54.22 174 THR A O 1
ATOM 1376 N N . SER A 1 175 ? -15.219 -11.821 -9.736 1.00 49.72 175 SER A N 1
ATOM 1377 C CA . SER A 1 175 ? -15.744 -13.135 -9.320 1.00 49.72 175 SER A CA 1
ATOM 1378 C C . SER A 1 175 ? -15.825 -13.328 -7.801 1.00 49.72 175 SER A C 1
ATOM 1380 O O . SER A 1 175 ? -16.389 -14.316 -7.345 1.00 49.72 175 SER A O 1
ATOM 1382 N N . HIS A 1 176 ? -15.296 -12.392 -7.006 1.00 45.16 176 HIS A N 1
ATOM 1383 C CA . HIS A 1 176 ? -15.329 -12.435 -5.538 1.00 45.16 176 HIS A CA 1
ATOM 1384 C C . HIS A 1 176 ? -16.216 -11.347 -4.916 1.00 45.16 176 HIS A C 1
ATOM 1386 O O . HIS A 1 176 ? -15.972 -10.914 -3.788 1.00 45.16 176 HIS A O 1
ATOM 1392 N N . LYS A 1 177 ? -17.274 -10.908 -5.615 1.00 29.28 177 LYS A N 1
ATOM 1393 C CA . LYS A 1 177 ? -18.343 -10.133 -4.967 1.00 29.28 177 LYS A CA 1
ATOM 1394 C C . LYS A 1 177 ? -18.945 -10.976 -3.828 1.00 29.28 177 LYS A C 1
ATOM 1396 O O . LYS A 1 177 ? -19.491 -12.039 -4.119 1.00 29.28 177 LYS A O 1
ATOM 1401 N N . PRO A 1 178 ? -18.866 -10.545 -2.556 1.00 35.31 178 PRO A N 1
ATOM 1402 C CA . PRO A 1 178 ? -19.649 -11.184 -1.512 1.00 35.31 178 PRO A CA 1
ATOM 1403 C C . PRO A 1 178 ? -21.135 -10.945 -1.810 1.00 35.31 178 PRO A C 1
ATOM 1405 O O . PRO A 1 178 ? -21.521 -9.832 -2.180 1.00 35.31 178 PRO A O 1
ATOM 1408 N N . HIS A 1 179 ? -21.927 -12.011 -1.702 1.00 33.97 179 HIS A N 1
ATOM 1409 C CA . HIS A 1 179 ? -23.380 -11.924 -1.574 1.00 33.97 179 HIS A CA 1
ATOM 1410 C C . HIS A 1 179 ? -23.766 -11.234 -0.264 1.00 33.97 179 HIS A C 1
ATOM 1412 O O . HIS A 1 179 ? -23.037 -11.432 0.736 1.00 33.97 179 HIS A O 1
#

pLDDT: mean 84.38, std 16.31, range [29.28, 98.56]

Secondary structure (DSSP, 8-state):
-----EESSPPEEETTTEEE--HHHHHHHHHHHHHH---HHHHHHHHHHHHHT--HHHHHHHHGGG-TT--HHHHHHHHHHH----HHHHTTS--SSPPPHHHHHHHHHHHHHHHHHHHTTS-GGGTTEEEEETTEEEPPPTT-GGGSEEEE-EET---SS-THHHHHHHHHHHTT---

Foldseek 3Di:
DPPQLKDAAAWDQDPVPGTHHDLLRVLLVLLVDLLVAQAVVSLVSQLCCCVQPAQVLLSLQQSVVVPPPDDSLRSLVSSVVSHDDDPVRQQPDPDVVGDDPVVSVVSSVVSSVVSNVLSVLDDPVSRNKWWDAPLGTYSDDSVCNVRTDITHIDRNHDRPDDPVSVVVSVCSVVVPDDD